Protein AF-A0A059LLZ9-F1 (afdb_monomer_lite)

Foldseek 3Di:
DDDDDDPDPDPDPPPDPDDDDPDDDDVVNVVVVVVVVVVVVVLLVLLVVLLVLLQVLLVVLLVCVLVVVLVSSVVSLVVSVVSLVVNCVSCVVVVVSDDVSSLVSLLSSLLSVQLSCCVPPVDGDDVVVVVSHDPVSNLSSLLVNLVSLLVSCVPFFPDLVSLVSSLLSLLVSLVVVVVVPDPDPVVVVSSVVSVVSSLVSCVVNVHDSPDPSVVPDDPDDPDPPVPPDDDDDDDDDDDDDDDDDDDDDDDPVSDDDPVVVVDPDPPVVVVVCVVVVHDDDD

Secondary structure (DSSP, 8-state):
-----PPPPS-SSS-S--PSPS-PPPHHHHHHHHHHHHHHHHHHHHHHHHHHHHHHHHHHHHHHHHTT-HHHHHHHHHHHHHHHHHHHHHHHH-GGG--HHHHHHHHHHHHHHHHHHHHHHSSPPPGGG-TTS-HHHHHHHHHHHHHHHHHHIIIII--HHHHHHHHHHHHHHHHHHHHTT---HHHHHHHHHHHHHHHHHHHHTT--TT--TTTT-PSPPS---TT----S-------------------GGGS--TTGGGSS-HHHHHHHHHHTTPPP--

Radius of gyration: 29.45 Å; chains: 1; bounding box: 125×43×70 Å

Structure (mmCIF, N/CA/C/O backbone):
data_AF-A0A059LLZ9-F1
#
_entry.id   AF-A0A059LLZ9-F1
#
loop_
_atom_site.group_PDB
_atom_site.id
_atom_site.type_symbol
_atom_site.label_atom_id
_atom_site.label_alt_id
_atom_site.label_comp_id
_atom_site.label_asym_id
_atom_site.label_entity_id
_atom_site.label_seq_id
_atom_site.pdbx_PDB_ins_code
_atom_site.Cartn_x
_atom_site.Cartn_y
_atom_site.Cartn_z
_atom_site.occupancy
_atom_site.B_iso_or_equiv
_atom_site.auth_seq_id
_atom_site.auth_comp_id
_atom_site.auth_asym_id
_atom_site.auth_atom_id
_atom_site.pdbx_PDB_model_num
ATOM 1 N N . MET A 1 1 ? 82.148 7.536 0.273 1.00 43.81 1 MET A N 1
ATOM 2 C CA . MET A 1 1 ? 81.352 8.095 -0.835 1.00 43.81 1 MET A CA 1
ATOM 3 C C . MET A 1 1 ? 80.845 6.904 -1.618 1.00 43.81 1 MET A C 1
ATOM 5 O O . MET A 1 1 ? 81.613 6.320 -2.365 1.00 43.81 1 MET A O 1
ATOM 9 N N . GLU A 1 2 ? 79.632 6.455 -1.300 1.00 40.09 2 GLU A N 1
ATOM 10 C CA . GLU A 1 2 ? 78.959 5.376 -2.029 1.00 40.09 2 GLU A CA 1
ATOM 11 C C . GLU A 1 2 ? 78.514 5.908 -3.395 1.00 40.09 2 GLU A C 1
ATOM 13 O O . GLU A 1 2 ? 77.855 6.946 -3.476 1.00 40.09 2 GLU A O 1
ATOM 18 N N . GLU A 1 3 ? 78.910 5.217 -4.463 1.00 45.88 3 GLU A N 1
ATOM 19 C CA . GLU A 1 3 ? 78.385 5.441 -5.808 1.00 45.88 3 GLU A CA 1
ATOM 20 C C . GLU A 1 3 ? 76.930 4.972 -5.860 1.00 45.88 3 GLU A C 1
ATOM 22 O O . GLU A 1 3 ? 76.626 3.780 -5.808 1.00 45.88 3 GLU A O 1
ATOM 27 N N . PHE A 1 4 ? 76.018 5.934 -5.959 1.00 36.91 4 PHE A N 1
ATOM 28 C CA . PHE A 1 4 ? 74.608 5.680 -6.201 1.00 36.91 4 PHE A CA 1
ATOM 29 C C . PHE A 1 4 ? 74.424 5.346 -7.687 1.00 36.91 4 PHE A C 1
ATOM 31 O O . PHE A 1 4 ? 74.330 6.237 -8.532 1.00 36.91 4 PHE A O 1
ATOM 38 N N . ILE A 1 5 ? 74.408 4.053 -8.020 1.00 53.69 5 ILE A N 1
ATOM 39 C CA . ILE A 1 5 ? 74.005 3.583 -9.349 1.00 53.69 5 ILE A CA 1
ATOM 40 C C . ILE A 1 5 ? 72.507 3.860 -9.487 1.00 53.69 5 ILE A C 1
ATOM 42 O O . ILE A 1 5 ? 71.675 3.176 -8.892 1.00 53.69 5 ILE A O 1
ATOM 46 N N . VAL A 1 6 ? 72.161 4.885 -10.264 1.00 50.44 6 VAL A N 1
ATOM 47 C CA . VAL A 1 6 ? 70.779 5.144 -10.675 1.00 50.44 6 VAL A CA 1
ATOM 48 C C . VAL A 1 6 ? 70.381 4.019 -11.639 1.00 50.44 6 VAL A C 1
ATOM 50 O O . VAL A 1 6 ? 71.025 3.885 -12.682 1.00 50.44 6 VAL A O 1
ATOM 53 N N . PRO A 1 7 ? 69.372 3.185 -11.330 1.00 47.75 7 PRO A N 1
ATOM 54 C CA . PRO A 1 7 ? 68.925 2.171 -12.273 1.00 47.75 7 PRO A CA 1
ATOM 55 C C . PRO A 1 7 ? 68.326 2.879 -13.489 1.00 47.75 7 PRO A C 1
ATOM 57 O O . PRO A 1 7 ? 67.523 3.803 -13.335 1.00 47.75 7 PRO A O 1
ATOM 60 N N . GLU A 1 8 ? 68.733 2.468 -14.694 1.00 54.81 8 GLU A N 1
ATOM 61 C CA . GLU A 1 8 ? 68.121 2.959 -15.926 1.00 54.81 8 GLU A CA 1
ATOM 62 C C . GLU A 1 8 ? 66.598 2.799 -15.820 1.00 54.81 8 GLU A C 1
ATOM 64 O O . GLU A 1 8 ? 66.086 1.708 -15.554 1.00 54.81 8 GLU A O 1
ATOM 69 N N . GLY A 1 9 ? 65.881 3.920 -15.958 1.00 58.44 9 GLY A N 1
ATOM 70 C CA . GLY A 1 9 ? 64.421 3.964 -15.905 1.00 58.44 9 GLY A CA 1
ATOM 71 C C . GLY A 1 9 ? 63.788 3.008 -16.921 1.00 58.44 9 GLY A C 1
ATOM 72 O O . GLY A 1 9 ? 64.474 2.555 -17.837 1.00 58.44 9 GLY A O 1
ATOM 73 N N . PRO A 1 10 ? 62.483 2.694 -16.790 1.00 55.41 10 PRO A N 1
ATOM 74 C CA . PRO A 1 10 ? 61.821 1.666 -17.589 1.00 55.41 10 PRO A CA 1
ATOM 75 C C . PRO A 1 10 ? 62.053 1.921 -19.081 1.00 55.41 10 PRO A C 1
ATOM 77 O O . PRO A 1 10 ? 61.477 2.826 -19.689 1.00 55.41 10 PRO A O 1
ATOM 80 N N . GLY A 1 11 ? 62.959 1.129 -19.652 1.00 49.78 11 GLY A N 1
ATOM 81 C CA . GLY A 1 11 ? 63.400 1.263 -21.023 1.00 49.78 11 GLY A CA 1
ATOM 82 C C . GLY A 1 11 ? 62.234 1.085 -21.986 1.00 49.78 11 GLY A C 1
ATOM 83 O O . GLY A 1 11 ? 61.532 0.080 -21.953 1.00 49.78 11 GLY A O 1
ATOM 84 N N . LYS A 1 12 ? 62.056 2.076 -22.865 1.00 52.44 12 LYS A N 1
ATOM 85 C CA . LYS A 1 12 ? 61.591 1.943 -24.259 1.00 52.44 12 LYS A CA 1
ATOM 86 C C . LYS A 1 12 ? 60.409 0.989 -24.545 1.00 52.44 12 LYS A C 1
ATOM 88 O O . LYS A 1 12 ? 60.368 0.402 -25.620 1.00 52.44 12 LYS A O 1
ATOM 93 N N . MET A 1 13 ? 59.406 0.862 -23.671 1.00 48.41 13 MET A N 1
ATOM 94 C CA . MET A 1 13 ? 58.184 0.109 -24.028 1.00 48.41 13 MET A CA 1
ATOM 95 C C . MET A 1 13 ? 57.199 0.909 -24.899 1.00 48.41 13 MET A C 1
ATOM 97 O O . MET A 1 13 ? 56.339 0.317 -25.542 1.00 48.41 13 MET A O 1
ATOM 101 N N . PHE A 1 14 ? 57.346 2.237 -24.982 1.00 53.41 14 PHE A N 1
ATOM 102 C CA . PHE A 1 14 ? 56.377 3.127 -25.646 1.00 53.41 14 PHE A CA 1
ATOM 103 C C . PHE A 1 14 ? 56.961 3.968 -26.795 1.00 53.41 14 PHE A C 1
ATOM 105 O O . PHE A 1 14 ? 56.359 4.953 -27.205 1.00 53.41 14 PHE A O 1
ATOM 112 N N . THR A 1 15 ? 58.138 3.620 -27.329 1.00 52.50 15 THR A N 1
ATOM 113 C CA . THR A 1 15 ? 58.812 4.424 -28.375 1.00 52.50 15 THR A CA 1
ATOM 114 C 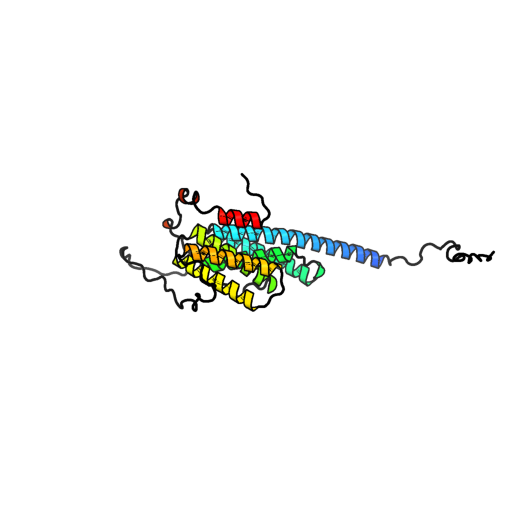C . THR A 1 15 ? 58.524 3.970 -29.807 1.00 52.50 15 THR A C 1
ATOM 116 O O . THR A 1 15 ? 59.161 4.458 -30.738 1.00 52.50 15 THR A O 1
ATOM 119 N N . LYS A 1 16 ? 57.598 3.028 -30.016 1.00 58.12 16 LYS A N 1
ATOM 120 C CA . LYS A 1 16 ? 57.111 2.678 -31.354 1.00 58.12 16 LYS A CA 1
ATOM 121 C C . LYS A 1 16 ? 55.778 3.381 -31.549 1.00 58.12 16 LYS A C 1
ATOM 123 O O . LYS A 1 16 ? 54.897 3.213 -30.713 1.00 58.12 16 LYS A O 1
ATOM 128 N N . GLU A 1 17 ? 55.654 4.160 -32.620 1.00 56.88 17 GLU A N 1
ATOM 129 C CA . GLU A 1 17 ? 54.384 4.735 -33.065 1.00 56.88 17 GLU A CA 1
ATOM 130 C C . GLU A 1 17 ? 53.334 3.609 -33.062 1.00 56.88 17 GLU A C 1
ATOM 132 O O . GLU A 1 17 ? 53.413 2.662 -33.852 1.00 56.88 17 GLU A O 1
ATOM 137 N N . MET A 1 18 ? 52.440 3.612 -32.067 1.00 59.03 18 MET A N 1
ATOM 138 C CA . MET A 1 18 ? 51.410 2.586 -31.949 1.00 59.03 18 MET A CA 1
ATOM 139 C C . MET A 1 18 ? 50.446 2.821 -33.100 1.00 59.03 18 MET A C 1
ATOM 141 O O . MET A 1 18 ? 49.780 3.854 -33.152 1.00 59.03 18 MET A O 1
ATOM 145 N N . ALA A 1 19 ? 50.386 1.867 -34.033 1.00 60.06 19 ALA A N 1
ATOM 146 C CA . ALA A 1 19 ? 49.340 1.843 -35.044 1.00 60.06 19 ALA A CA 1
ATOM 147 C C . ALA A 1 19 ? 47.979 2.042 -34.349 1.00 60.06 19 ALA A C 1
ATOM 149 O O . ALA A 1 19 ? 47.798 1.530 -33.235 1.00 60.06 19 ALA A O 1
ATOM 150 N N . PRO A 1 20 ? 47.036 2.786 -34.960 1.00 61.59 20 PRO A N 1
ATOM 151 C CA . PRO A 1 20 ? 45.738 3.033 -34.347 1.00 61.59 20 PRO A CA 1
ATOM 152 C C . PRO A 1 20 ? 45.128 1.699 -33.900 1.00 61.59 20 PRO A C 1
ATOM 154 O O . PRO A 1 20 ? 45.277 0.708 -34.623 1.00 61.59 20 PRO A O 1
ATOM 157 N N . PRO A 1 21 ? 44.483 1.650 -32.720 1.00 65.31 21 PRO A N 1
ATOM 158 C CA . PRO A 1 21 ? 44.049 0.400 -32.113 1.00 65.31 21 PRO A CA 1
ATOM 159 C C . PRO A 1 21 ? 43.261 -0.435 -33.127 1.00 65.31 21 PRO A C 1
ATOM 161 O O . PRO A 1 21 ? 42.240 0.001 -33.664 1.00 65.31 21 PRO A O 1
ATOM 164 N N . SER A 1 22 ? 43.782 -1.627 -33.423 1.00 62.25 22 SER A N 1
ATOM 165 C CA . SER A 1 22 ? 43.160 -2.584 -34.342 1.00 62.25 22 SER A CA 1
ATOM 166 C C . SER A 1 22 ? 41.914 -3.227 -33.731 1.00 62.25 22 SER A C 1
ATOM 168 O O . SER A 1 22 ? 41.018 -3.649 -34.458 1.00 62.25 22 SER A O 1
ATOM 170 N N . ALA A 1 23 ? 41.829 -3.252 -32.399 1.00 68.50 23 ALA A N 1
ATOM 171 C CA . ALA A 1 23 ? 40.649 -3.663 -31.657 1.00 68.50 23 ALA A CA 1
ATOM 172 C C . ALA A 1 23 ? 39.608 -2.532 -31.665 1.00 68.50 23 ALA A C 1
ATOM 174 O O . ALA A 1 23 ? 39.648 -1.616 -30.844 1.00 68.50 23 ALA A O 1
ATOM 175 N N . ARG A 1 24 ? 38.680 -2.591 -32.620 1.00 77.94 24 ARG A N 1
ATOM 176 C CA . ARG A 1 24 ? 37.453 -1.786 -32.629 1.00 77.94 24 ARG A CA 1
ATOM 177 C C . ARG A 1 24 ? 36.288 -2.673 -32.200 1.00 77.94 24 ARG A C 1
ATOM 179 O O . ARG A 1 24 ? 36.296 -3.866 -32.493 1.00 77.94 24 ARG A O 1
ATOM 186 N N . ILE A 1 25 ? 35.293 -2.093 -31.533 1.00 80.88 25 ILE A N 1
ATOM 187 C CA . ILE A 1 25 ? 34.017 -2.780 -31.283 1.00 80.88 25 ILE A CA 1
ATOM 188 C C . ILE A 1 25 ? 33.413 -3.148 -32.649 1.00 80.88 25 ILE A C 1
ATOM 190 O O . ILE A 1 25 ? 33.431 -2.318 -33.563 1.00 80.88 25 ILE A O 1
ATOM 194 N N . ASP A 1 26 ? 32.917 -4.382 -32.807 1.00 88.00 26 ASP A N 1
ATOM 195 C CA . ASP A 1 26 ? 32.236 -4.809 -34.038 1.00 88.00 26 ASP A CA 1
ATOM 196 C C . ASP A 1 26 ? 31.057 -3.849 -34.301 1.00 88.00 26 ASP A C 1
ATOM 198 O O . ASP A 1 26 ? 30.239 -3.644 -33.405 1.00 88.00 26 ASP A O 1
ATOM 202 N N . PRO A 1 27 ? 30.932 -3.23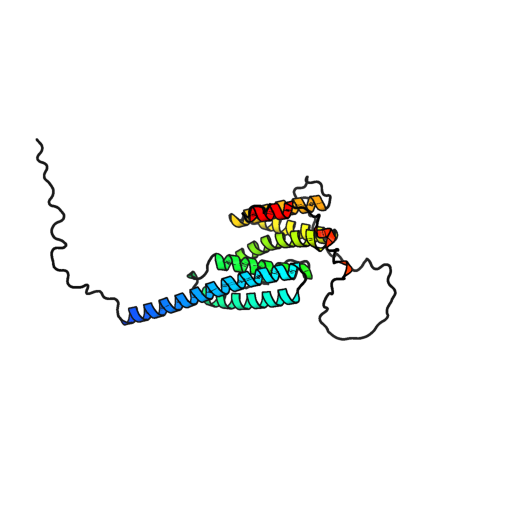6 -35.493 1.00 87.88 27 PRO A N 1
ATOM 203 C CA . PRO A 1 27 ? 29.855 -2.287 -35.776 1.00 87.88 27 PRO A CA 1
ATOM 204 C C . PRO A 1 27 ? 28.442 -2.840 -35.532 1.00 87.88 27 PRO A C 1
ATOM 206 O O . PRO A 1 27 ? 27.543 -2.082 -35.167 1.00 87.88 27 PRO A O 1
ATOM 209 N N . ARG A 1 28 ? 28.235 -4.151 -35.710 1.00 87.19 28 ARG A N 1
ATOM 210 C CA . ARG A 1 28 ? 26.955 -4.819 -35.423 1.00 87.19 28 ARG A CA 1
ATOM 211 C C . ARG A 1 28 ? 26.707 -4.911 -33.924 1.00 87.19 28 ARG A C 1
ATOM 213 O O . ARG A 1 28 ? 25.587 -4.667 -33.486 1.00 87.19 28 ARG A O 1
ATOM 220 N N . ASP A 1 29 ? 27.752 -5.218 -33.162 1.00 89.62 29 ASP A N 1
ATOM 221 C CA . ASP A 1 29 ? 27.703 -5.251 -31.701 1.00 89.62 29 ASP A CA 1
ATOM 222 C C . ASP A 1 29 ? 27.453 -3.845 -31.139 1.00 89.62 29 ASP A C 1
ATOM 224 O O . ASP A 1 29 ? 26.552 -3.648 -30.334 1.00 89.62 29 ASP A O 1
ATOM 228 N N . ALA A 1 30 ? 28.131 -2.822 -31.668 1.00 91.25 30 ALA A N 1
ATOM 229 C CA . ALA A 1 30 ? 27.893 -1.427 -31.297 1.00 91.25 30 ALA A CA 1
ATOM 230 C C . ALA A 1 30 ? 26.443 -0.975 -31.569 1.00 91.25 30 ALA A C 1
ATOM 232 O O . ALA A 1 30 ? 25.836 -0.310 -30.727 1.00 91.25 30 ALA A O 1
ATOM 233 N N . ALA A 1 31 ? 25.867 -1.348 -32.718 1.00 90.62 31 ALA A N 1
ATOM 234 C CA . ALA A 1 31 ? 24.478 -1.027 -33.054 1.00 90.62 31 ALA A CA 1
ATOM 235 C C . ALA A 1 31 ? 23.475 -1.751 -32.139 1.00 90.62 31 ALA A C 1
ATOM 237 O O . ALA A 1 31 ? 22.484 -1.157 -31.693 1.00 90.62 31 ALA A O 1
ATOM 238 N N . TRP A 1 32 ? 23.745 -3.020 -31.825 1.00 93.31 32 TRP A N 1
ATOM 239 C CA . TRP A 1 32 ? 22.943 -3.785 -30.876 1.00 93.31 32 TRP A CA 1
ATOM 240 C C . TRP A 1 32 ? 23.026 -3.190 -29.465 1.00 93.31 32 TRP A C 1
ATOM 242 O O . TRP A 1 32 ? 21.987 -2.942 -28.855 1.00 93.31 32 TRP A O 1
ATOM 252 N N . LEU A 1 33 ? 24.233 -2.870 -28.982 1.00 92.19 33 LEU A N 1
ATOM 253 C CA . LEU A 1 33 ? 24.466 -2.233 -27.684 1.00 92.19 33 LEU A CA 1
ATOM 254 C C . LEU A 1 33 ? 23.716 -0.906 -27.569 1.00 92.19 33 LEU A C 1
ATOM 256 O O . LEU A 1 33 ? 23.031 -0.685 -26.574 1.00 92.19 33 LEU A O 1
ATOM 260 N N . ALA A 1 34 ? 23.789 -0.047 -28.590 1.00 91.56 34 ALA A N 1
ATOM 261 C CA . ALA A 1 34 ? 23.064 1.221 -28.608 1.00 91.56 34 ALA A CA 1
ATOM 262 C C . ALA A 1 34 ? 21.542 1.015 -28.497 1.00 91.56 34 ALA A C 1
ATOM 264 O O . ALA A 1 34 ? 20.881 1.683 -27.701 1.00 91.56 34 ALA A O 1
ATOM 265 N N . THR A 1 35 ? 20.998 0.052 -29.246 1.00 92.44 35 THR A N 1
ATOM 266 C CA . THR A 1 35 ? 19.566 -0.286 -29.211 1.00 92.44 35 THR A CA 1
ATOM 267 C C . THR A 1 35 ? 19.154 -0.824 -27.842 1.00 92.44 35 THR A C 1
ATOM 269 O O . THR A 1 35 ? 18.169 -0.369 -27.261 1.00 92.44 35 THR A O 1
ATOM 272 N N . ASN A 1 36 ? 19.929 -1.763 -27.297 1.00 91.88 36 ASN A N 1
ATOM 273 C CA . ASN A 1 36 ? 19.647 -2.389 -26.012 1.00 91.88 36 ASN A CA 1
ATOM 274 C C . ASN A 1 36 ? 19.728 -1.380 -24.855 1.00 91.88 36 ASN A C 1
ATOM 276 O O . ASN A 1 36 ? 18.831 -1.335 -24.017 1.00 91.88 36 ASN A O 1
ATOM 280 N N . LEU A 1 37 ? 20.758 -0.527 -24.832 1.00 92.00 37 LEU A N 1
ATOM 281 C CA . LEU A 1 37 ? 20.898 0.531 -23.826 1.00 92.00 37 LEU A CA 1
ATOM 282 C C . LEU A 1 37 ? 19.735 1.527 -23.888 1.00 92.00 37 LEU A C 1
ATOM 284 O O . LEU A 1 37 ? 19.194 1.892 -22.846 1.00 92.00 37 LEU A O 1
ATOM 288 N N . SER A 1 38 ? 19.314 1.923 -25.093 1.00 94.75 38 SER A N 1
ATOM 289 C CA . SER A 1 38 ? 18.161 2.811 -25.265 1.00 94.75 38 SER A CA 1
ATOM 290 C C . SER A 1 38 ? 16.862 2.178 -24.757 1.00 94.75 38 SER A C 1
ATOM 292 O O . SER A 1 38 ? 16.084 2.859 -24.092 1.00 94.75 38 SER A O 1
ATOM 294 N N . LEU A 1 39 ? 16.637 0.890 -25.026 1.00 93.25 39 LEU A N 1
ATOM 295 C CA . LEU A 1 39 ? 15.450 0.171 -24.561 1.00 93.25 39 LEU A CA 1
ATOM 296 C C . LEU A 1 39 ? 15.417 0.047 -23.029 1.00 93.25 39 LEU A C 1
ATOM 298 O O . LEU A 1 39 ? 14.385 0.288 -22.405 1.00 93.25 39 LEU A O 1
ATOM 302 N N . VAL A 1 40 ? 16.553 -0.283 -22.407 1.00 91.38 40 VAL A N 1
ATOM 303 C CA . VAL A 1 40 ? 16.663 -0.354 -20.941 1.00 91.38 40 VAL A CA 1
ATOM 304 C C . VAL A 1 40 ? 16.404 1.010 -20.298 1.00 91.38 40 VAL A C 1
ATOM 306 O O . VAL A 1 40 ? 15.759 1.073 -19.251 1.00 91.38 40 VAL A O 1
ATOM 309 N N . GLU A 1 41 ? 16.845 2.105 -20.922 1.00 94.56 41 GLU A N 1
ATOM 310 C CA . GLU A 1 41 ? 16.566 3.452 -20.414 1.00 94.56 41 GLU A CA 1
ATOM 311 C C . GLU A 1 41 ? 15.070 3.797 -20.477 1.00 94.56 41 GLU A C 1
ATOM 313 O O . GLU A 1 41 ? 14.518 4.309 -19.504 1.00 94.56 41 GLU A O 1
ATOM 318 N N . GLN A 1 42 ? 14.374 3.412 -21.552 1.00 95.94 42 GLN A N 1
ATOM 319 C CA . GLN A 1 42 ? 12.914 3.559 -21.643 1.00 95.94 42 GLN A CA 1
ATOM 320 C C . GLN A 1 42 ? 12.184 2.766 -20.548 1.00 95.94 42 GLN A C 1
ATOM 322 O O . GLN A 1 42 ? 11.236 3.267 -19.933 1.00 95.94 42 GLN A O 1
ATOM 327 N N . TYR A 1 43 ? 12.634 1.540 -20.257 1.00 96.00 43 TYR A N 1
ATOM 328 C CA . TYR A 1 43 ? 12.086 0.755 -19.150 1.00 96.00 43 TYR A CA 1
ATOM 329 C C . TYR A 1 43 ? 12.343 1.413 -17.796 1.00 96.00 43 TYR A C 1
ATOM 331 O O . TYR A 1 43 ? 11.436 1.458 -16.964 1.00 96.00 43 TYR A O 1
ATOM 339 N N . ARG A 1 44 ? 13.542 1.965 -17.573 1.00 95.94 44 ARG A N 1
ATOM 340 C CA . ARG A 1 44 ? 13.871 2.703 -16.346 1.00 95.94 44 ARG A CA 1
ATOM 341 C C . ARG A 1 44 ? 12.952 3.910 -16.161 1.00 95.94 44 ARG A C 1
ATOM 343 O O . ARG A 1 44 ? 12.425 4.101 -15.063 1.00 95.94 44 ARG A O 1
ATOM 350 N N . GLU A 1 45 ? 12.732 4.695 -17.212 1.00 96.81 45 GLU A N 1
ATOM 351 C CA . GLU A 1 45 ? 11.839 5.855 -17.171 1.00 96.81 45 GLU A CA 1
ATOM 352 C C . GLU A 1 45 ? 10.391 5.442 -16.876 1.00 96.81 45 GLU A C 1
ATOM 354 O O . GLU A 1 45 ? 9.757 6.007 -15.979 1.00 96.81 45 GLU A O 1
ATOM 359 N N . THR A 1 46 ? 9.909 4.393 -17.548 1.00 96.62 46 THR A N 1
ATOM 360 C CA . THR A 1 46 ? 8.566 3.833 -17.334 1.00 96.62 46 THR A CA 1
ATOM 361 C C . THR A 1 46 ? 8.389 3.373 -15.887 1.00 96.62 46 THR A C 1
ATOM 363 O O . THR A 1 46 ? 7.446 3.790 -15.211 1.00 96.62 46 THR A O 1
ATOM 366 N N . VAL A 1 47 ? 9.328 2.580 -15.356 1.00 97.44 47 VAL A N 1
ATOM 367 C CA . VAL A 1 47 ? 9.299 2.116 -13.958 1.00 97.44 47 VAL A CA 1
ATOM 368 C C . VAL A 1 47 ? 9.305 3.301 -12.995 1.00 97.44 47 VAL A C 1
ATOM 370 O O . VAL A 1 47 ? 8.511 3.325 -12.053 1.00 97.44 47 VAL A O 1
ATOM 373 N N . ALA A 1 48 ? 10.140 4.315 -13.230 1.00 97.25 48 ALA A N 1
ATOM 374 C CA . ALA A 1 48 ? 10.196 5.501 -12.381 1.00 97.25 48 ALA A CA 1
ATOM 375 C C . ALA A 1 48 ? 8.883 6.304 -12.408 1.00 97.25 48 ALA A C 1
ATOM 377 O O . ALA A 1 48 ? 8.417 6.765 -11.361 1.00 97.25 48 ALA A O 1
ATOM 378 N N . GLN A 1 49 ? 8.266 6.461 -13.581 1.00 97.75 49 GLN A N 1
ATOM 379 C CA . GLN A 1 49 ? 6.982 7.141 -13.734 1.00 97.75 49 GLN A CA 1
ATOM 380 C C . GLN A 1 49 ? 5.863 6.391 -13.011 1.00 97.75 49 GLN A C 1
ATOM 382 O O . GLN A 1 49 ? 5.169 6.988 -12.183 1.00 97.75 49 GLN A O 1
ATOM 387 N N . ARG A 1 50 ? 5.730 5.086 -13.261 1.00 97.62 50 ARG A N 1
ATOM 388 C CA . ARG A 1 50 ? 4.711 4.244 -12.624 1.00 97.62 50 ARG A CA 1
ATOM 389 C C . ARG A 1 50 ? 4.904 4.136 -11.117 1.00 97.62 50 ARG A C 1
ATOM 391 O O . ARG A 1 50 ? 3.931 4.207 -10.381 1.00 97.62 50 ARG A O 1
ATOM 398 N N . THR A 1 51 ? 6.144 4.091 -10.635 1.00 98.25 51 THR A N 1
ATOM 399 C CA . THR A 1 51 ? 6.447 4.125 -9.193 1.00 98.25 51 THR A CA 1
ATOM 400 C C . THR A 1 51 ? 5.903 5.393 -8.528 1.00 98.25 51 THR A C 1
ATOM 402 O O . THR A 1 51 ? 5.267 5.324 -7.475 1.00 98.25 51 THR A O 1
ATOM 405 N N . ARG A 1 52 ? 6.110 6.568 -9.144 1.00 98.06 52 ARG A N 1
ATOM 406 C CA . ARG A 1 52 ? 5.559 7.839 -8.632 1.00 98.06 52 ARG A CA 1
ATOM 407 C C . ARG A 1 52 ? 4.032 7.838 -8.640 1.00 98.06 52 ARG A C 1
ATOM 409 O O . ARG A 1 52 ? 3.417 8.376 -7.720 1.00 98.06 52 ARG A O 1
ATOM 416 N N . GLU A 1 53 ? 3.434 7.247 -9.668 1.00 98.12 53 GLU A N 1
ATOM 417 C CA . GLU A 1 53 ? 1.986 7.115 -9.798 1.00 98.12 53 GLU A CA 1
ATOM 418 C C . GLU A 1 53 ? 1.383 6.200 -8.724 1.00 98.12 53 GLU A C 1
ATOM 420 O O . GLU A 1 53 ? 0.476 6.648 -8.023 1.00 98.12 53 GLU A O 1
ATOM 425 N N . ILE A 1 54 ? 1.934 4.993 -8.540 1.00 98.50 54 ILE A N 1
ATOM 426 C CA . ILE A 1 54 ? 1.569 4.033 -7.480 1.00 98.50 54 ILE A CA 1
ATOM 427 C C . ILE A 1 54 ? 1.565 4.742 -6.130 1.00 98.50 54 ILE A C 1
ATOM 429 O O . ILE A 1 54 ? 0.538 4.797 -5.456 1.00 98.50 54 ILE A O 1
ATOM 433 N N . ARG A 1 55 ? 2.691 5.378 -5.789 1.00 97.44 55 ARG A N 1
ATOM 434 C CA . ARG A 1 55 ? 2.866 6.085 -4.521 1.00 97.44 55 ARG A CA 1
ATOM 435 C C . ARG A 1 55 ? 1.809 7.173 -4.318 1.00 97.44 55 ARG A C 1
ATOM 437 O O . ARG A 1 55 ? 1.138 7.249 -3.293 1.00 97.44 55 ARG A O 1
ATOM 444 N N . ARG A 1 56 ? 1.627 8.034 -5.324 1.00 98.25 56 ARG A N 1
ATOM 445 C CA . ARG A 1 56 ? 0.655 9.135 -5.265 1.00 98.25 56 ARG A CA 1
ATOM 446 C C . ARG A 1 56 ? -0.773 8.614 -5.088 1.00 98.25 56 ARG A C 1
ATOM 448 O O . ARG A 1 56 ? -1.518 9.165 -4.282 1.00 98.25 56 ARG A O 1
ATOM 455 N N . LEU A 1 57 ? -1.169 7.601 -5.855 1.00 98.38 57 LEU A N 1
ATOM 456 C CA . LEU A 1 57 ? -2.520 7.044 -5.811 1.00 98.38 57 LEU A CA 1
ATOM 457 C C . LEU A 1 57 ? -2.790 6.293 -4.503 1.00 98.38 57 LEU A C 1
ATOM 459 O O . LEU A 1 57 ? -3.878 6.460 -3.957 1.00 98.38 57 LEU A O 1
ATOM 463 N N . ALA A 1 58 ? -1.809 5.562 -3.967 1.00 98.38 58 ALA A N 1
ATOM 464 C CA . ALA A 1 58 ? -1.910 4.885 -2.675 1.00 98.38 58 ALA A CA 1
ATOM 465 C C . ALA A 1 58 ? -2.173 5.879 -1.531 1.00 98.38 58 ALA A C 1
ATOM 467 O O . ALA A 1 58 ? -3.165 5.742 -0.815 1.00 98.38 58 ALA A O 1
ATOM 468 N N . LYS A 1 59 ? -1.398 6.971 -1.443 1.00 97.25 59 LYS A N 1
ATOM 469 C CA . LYS A 1 59 ? -1.655 8.052 -0.466 1.00 97.25 59 LYS A CA 1
ATOM 470 C C . LYS A 1 59 ? -3.045 8.656 -0.602 1.00 97.25 59 LYS A C 1
ATOM 472 O O . LYS A 1 59 ? -3.715 8.925 0.392 1.00 97.25 59 LYS A O 1
ATOM 477 N N . LEU A 1 60 ? -3.491 8.883 -1.837 1.00 98.06 60 LEU A N 1
ATOM 478 C CA . LEU A 1 60 ? -4.831 9.404 -2.093 1.00 98.06 60 LEU A CA 1
ATOM 479 C C . LEU A 1 60 ? -5.929 8.386 -1.745 1.00 98.06 60 LEU A C 1
ATOM 481 O O . LEU A 1 60 ? -7.033 8.796 -1.386 1.00 98.06 60 LEU A O 1
ATOM 485 N N . ALA A 1 61 ? -5.661 7.085 -1.861 1.00 98.06 61 ALA A N 1
ATOM 486 C CA . ALA A 1 61 ? -6.575 6.034 -1.434 1.00 98.06 61 ALA A CA 1
ATOM 487 C C . ALA A 1 61 ? -6.691 6.015 0.094 1.00 98.06 61 ALA A C 1
ATOM 489 O O . ALA A 1 61 ? -7.807 6.132 0.594 1.00 98.06 61 ALA A O 1
ATOM 490 N N . ILE A 1 62 ? -5.563 6.003 0.817 1.00 95.94 62 ILE A N 1
ATOM 491 C CA . ILE A 1 62 ? -5.512 6.109 2.286 1.00 95.94 62 ILE A CA 1
ATOM 492 C C . ILE A 1 62 ? -6.294 7.340 2.741 1.00 95.94 62 ILE A C 1
ATOM 494 O O . ILE A 1 62 ? -7.252 7.218 3.502 1.00 95.94 62 ILE A O 1
ATOM 498 N N . ALA A 1 63 ? -5.984 8.516 2.186 1.00 94.81 63 ALA A N 1
ATOM 499 C CA . ALA A 1 63 ? -6.704 9.746 2.495 1.00 94.81 63 ALA A CA 1
ATOM 500 C C . ALA A 1 63 ? -8.213 9.619 2.221 1.00 94.81 63 ALA A C 1
ATOM 502 O O . ALA A 1 63 ? -9.013 10.079 3.029 1.00 94.81 63 ALA A O 1
ATOM 503 N N . SER A 1 64 ? -8.634 8.974 1.128 1.00 94.94 64 SER A N 1
ATOM 504 C CA . SER A 1 64 ? -10.056 8.712 0.866 1.00 94.94 64 SER A CA 1
ATOM 505 C C . SER A 1 64 ? -10.703 7.803 1.905 1.00 94.94 64 SER A C 1
ATOM 507 O O . SER A 1 64 ? -11.815 8.111 2.342 1.00 94.94 64 SER A O 1
ATOM 509 N N . VAL A 1 65 ? -10.021 6.739 2.340 1.00 93.50 65 VAL A N 1
ATOM 510 C CA . VAL A 1 65 ? -10.497 5.857 3.420 1.00 93.50 65 VAL A CA 1
ATOM 511 C C . VAL A 1 65 ? -10.685 6.657 4.705 1.00 93.50 65 VAL A C 1
ATOM 513 O O . VAL A 1 65 ? -11.749 6.576 5.316 1.00 93.50 65 VAL A O 1
ATOM 516 N N . GLN A 1 66 ? -9.727 7.524 5.058 1.00 90.31 66 GLN A N 1
ATOM 517 C CA . GLN A 1 66 ? -9.830 8.365 6.253 1.00 90.31 66 GLN A CA 1
ATOM 518 C C . GLN A 1 66 ? -11.104 9.217 6.258 1.00 90.31 66 GLN A C 1
ATOM 520 O O . GLN A 1 66 ? -11.688 9.411 7.316 1.00 90.31 66 GLN A O 1
ATOM 525 N N . ARG A 1 67 ? -11.550 9.727 5.099 1.00 90.50 67 ARG A N 1
ATOM 526 C CA . ARG A 1 67 ? -12.795 10.517 4.942 1.00 90.50 67 ARG A CA 1
ATOM 527 C C . ARG A 1 67 ? -14.031 9.692 4.581 1.00 90.50 67 ARG A C 1
ATOM 529 O O . ARG A 1 67 ? -15.051 10.282 4.232 1.00 90.50 67 ARG A O 1
ATOM 536 N N . CYS A 1 68 ? -13.961 8.368 4.696 1.00 90.25 68 CYS A N 1
ATOM 537 C CA . CYS A 1 68 ? -15.044 7.436 4.371 1.00 90.25 68 CYS A CA 1
ATOM 538 C C . CYS A 1 68 ? -15.510 7.518 2.902 1.00 90.25 68 CYS A C 1
ATOM 540 O O . CYS A 1 68 ? -16.634 7.148 2.568 1.00 90.25 68 CYS A O 1
ATOM 542 N N . ALA A 1 69 ? -14.650 8.000 1.998 1.00 94.19 69 ALA A N 1
ATOM 543 C CA . ALA A 1 69 ? -14.909 8.069 0.562 1.00 94.19 69 ALA A CA 1
ATOM 544 C C . ALA A 1 69 ? -14.503 6.748 -0.115 1.00 94.19 69 ALA A C 1
ATOM 546 O O . ALA A 1 69 ? -13.588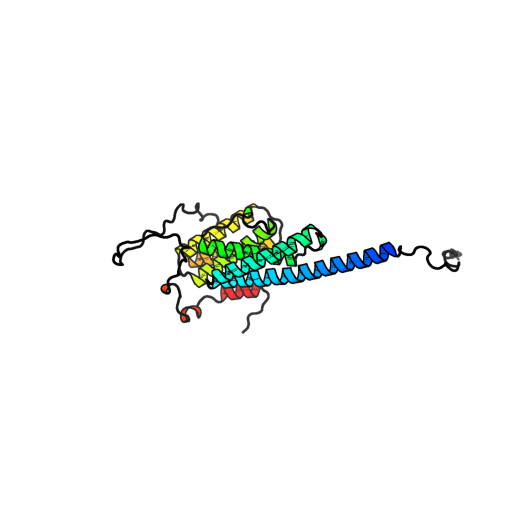 6.701 -0.938 1.00 94.19 69 ALA A O 1
ATOM 547 N N . PHE A 1 70 ? -15.169 5.656 0.264 1.00 94.06 70 PHE A N 1
ATOM 548 C CA . PHE A 1 70 ? -14.745 4.291 -0.061 1.00 94.06 70 PHE A CA 1
ATOM 549 C C . PHE A 1 70 ? -14.702 3.989 -1.559 1.00 94.06 70 PHE A C 1
ATOM 551 O O . PHE A 1 70 ? -13.694 3.497 -2.042 1.00 94.06 70 PHE A O 1
ATOM 558 N N . ALA A 1 71 ? -15.719 4.393 -2.324 1.00 95.88 71 ALA A N 1
ATOM 559 C CA . ALA A 1 71 ? -15.729 4.172 -3.774 1.00 95.88 71 ALA A CA 1
ATOM 560 C C . ALA A 1 71 ? -14.556 4.869 -4.497 1.00 95.88 71 ALA A C 1
ATOM 562 O O . ALA A 1 71 ? -14.053 4.378 -5.505 1.00 95.88 71 ALA A O 1
ATOM 563 N N . GLU A 1 72 ? -14.114 6.018 -3.982 1.00 96.56 72 GLU A N 1
ATOM 564 C CA . GLU A 1 72 ? -12.961 6.753 -4.507 1.00 96.56 72 GLU A CA 1
ATOM 565 C C . GLU A 1 72 ? -11.644 6.060 -4.134 1.00 96.56 72 GLU A C 1
ATOM 567 O O . GLU A 1 72 ? -10.730 6.005 -4.956 1.00 96.56 72 GLU A O 1
ATOM 572 N N . ALA A 1 73 ? -11.554 5.505 -2.920 1.00 97.06 73 ALA A N 1
ATOM 573 C CA . ALA A 1 73 ? -10.423 4.680 -2.504 1.00 97.06 73 ALA A CA 1
ATOM 574 C C . ALA A 1 73 ? -10.315 3.409 -3.359 1.00 97.06 73 ALA A C 1
ATOM 576 O O . ALA A 1 73 ? -9.246 3.142 -3.898 1.00 97.06 73 ALA A O 1
ATOM 577 N N . ASP A 1 74 ? -11.424 2.695 -3.562 1.00 97.50 74 ASP A N 1
ATOM 578 C CA . ASP A 1 74 ? -11.474 1.462 -4.357 1.00 97.50 74 ASP A CA 1
ATOM 579 C C . ASP A 1 74 ? -11.042 1.727 -5.809 1.00 97.50 74 ASP A C 1
ATOM 581 O O . ASP A 1 74 ? -10.224 0.998 -6.369 1.00 97.50 74 ASP A O 1
ATOM 585 N N . GLY A 1 75 ? -11.523 2.828 -6.404 1.00 98.25 75 GLY A N 1
ATOM 586 C CA . GLY A 1 75 ? -11.098 3.250 -7.740 1.00 98.25 75 GLY A CA 1
ATOM 587 C C . GLY A 1 75 ? -9.598 3.546 -7.821 1.00 98.25 75 GLY A C 1
ATOM 588 O O . GLY A 1 75 ? -8.945 3.163 -8.786 1.00 98.25 75 GLY A O 1
ATOM 589 N N . ARG A 1 76 ? -9.021 4.183 -6.796 1.00 98.19 76 ARG A N 1
ATOM 590 C CA . ARG A 1 76 ? -7.577 4.464 -6.745 1.00 98.19 76 ARG A CA 1
ATOM 591 C C . ARG A 1 76 ? -6.740 3.212 -6.562 1.00 98.19 76 ARG A C 1
ATOM 593 O O . ARG A 1 76 ? -5.721 3.094 -7.232 1.00 98.19 76 ARG A O 1
ATOM 600 N N . ILE A 1 77 ? -7.166 2.297 -5.695 1.00 98.38 77 ILE A N 1
ATOM 601 C CA . ILE A 1 77 ? -6.497 1.009 -5.487 1.00 98.38 77 ILE A CA 1
ATOM 602 C C . ILE A 1 77 ? -6.467 0.228 -6.804 1.00 98.38 77 ILE A C 1
ATOM 604 O O . ILE A 1 77 ? -5.405 -0.240 -7.200 1.00 98.38 77 ILE A O 1
ATOM 608 N N . ALA A 1 78 ? -7.577 0.191 -7.546 1.00 98.25 78 ALA A N 1
ATOM 609 C CA . ALA A 1 78 ? -7.618 -0.468 -8.850 1.00 98.25 78 ALA A CA 1
ATOM 610 C C . ALA A 1 78 ? -6.622 0.136 -9.863 1.00 98.25 78 ALA A C 1
ATOM 612 O O . ALA A 1 78 ? -5.990 -0.596 -10.624 1.00 98.25 78 ALA A O 1
ATOM 613 N N . GLU A 1 79 ? -6.444 1.462 -9.880 1.00 98.25 79 GLU A N 1
ATOM 614 C CA . GLU A 1 79 ? -5.429 2.104 -10.730 1.00 98.25 79 GLU A CA 1
ATOM 615 C C . GLU A 1 79 ? -3.995 1.817 -10.255 1.00 98.25 79 GLU A C 1
ATOM 617 O O . GLU A 1 79 ? -3.106 1.595 -11.081 1.00 98.25 79 GLU A O 1
ATOM 622 N N . VAL A 1 80 ? -3.765 1.745 -8.937 1.00 98.25 80 VAL A N 1
ATOM 623 C CA . VAL A 1 80 ? -2.475 1.310 -8.378 1.00 98.25 80 VAL A CA 1
ATOM 624 C C . VAL A 1 80 ? -2.137 -0.106 -8.835 1.00 98.25 80 VAL A C 1
ATOM 626 O O . VAL A 1 80 ? -1.019 -0.344 -9.284 1.00 98.25 80 VAL A O 1
ATOM 629 N N . GLU A 1 81 ? -3.090 -1.035 -8.774 1.00 97.75 81 GLU A N 1
ATOM 630 C CA . GLU A 1 81 ? -2.876 -2.433 -9.160 1.00 97.75 81 GLU A CA 1
ATOM 631 C C . GLU A 1 81 ? -2.523 -2.582 -10.640 1.00 97.75 81 GLU A C 1
ATOM 633 O O . GLU A 1 81 ? -1.634 -3.364 -10.984 1.00 97.75 81 GLU A O 1
ATOM 638 N N . LYS A 1 82 ? -3.150 -1.789 -11.518 1.00 97.62 82 LYS A N 1
ATOM 639 C CA . LYS A 1 82 ? -2.791 -1.739 -12.945 1.00 97.62 82 LYS A CA 1
ATOM 640 C C . LYS A 1 82 ? -1.349 -1.270 -13.141 1.00 97.62 82 LYS A C 1
ATOM 642 O O . LYS A 1 82 ? -0.586 -1.930 -13.846 1.00 97.62 82 LYS A O 1
ATOM 647 N N . ALA A 1 83 ? -0.960 -0.170 -12.494 1.00 97.12 83 ALA A N 1
ATOM 648 C CA . ALA A 1 83 ? 0.398 0.365 -12.592 1.00 97.12 83 ALA A CA 1
ATOM 649 C C . ALA A 1 83 ? 1.442 -0.594 -11.986 1.00 97.12 83 ALA A C 1
ATOM 651 O O . ALA A 1 83 ? 2.502 -0.812 -12.572 1.00 97.12 83 ALA A O 1
ATOM 652 N N . ALA A 1 84 ? 1.133 -1.216 -10.847 1.00 96.50 84 ALA A N 1
ATOM 653 C CA . ALA A 1 84 ? 1.992 -2.200 -10.195 1.00 96.50 84 ALA A CA 1
ATOM 654 C C . ALA A 1 84 ? 2.172 -3.461 -11.053 1.00 96.50 84 ALA A C 1
ATOM 656 O O . ALA A 1 84 ? 3.280 -3.992 -11.139 1.00 96.50 84 ALA A O 1
ATOM 657 N N . MET A 1 85 ? 1.118 -3.910 -11.741 1.00 96.19 85 MET A N 1
ATOM 658 C CA . MET A 1 85 ? 1.189 -5.028 -12.684 1.00 96.19 85 MET A CA 1
ATOM 659 C C . MET A 1 85 ? 2.143 -4.734 -13.849 1.00 96.19 85 MET A C 1
ATOM 661 O O . MET A 1 85 ? 2.982 -5.572 -14.181 1.00 96.19 85 MET A O 1
ATOM 665 N N . GLU A 1 86 ? 2.046 -3.540 -14.442 1.00 95.06 86 GLU A N 1
ATOM 666 C CA . GLU A 1 86 ? 2.926 -3.093 -15.530 1.00 95.06 86 GLU A CA 1
ATOM 667 C C . GLU A 1 86 ? 4.398 -3.089 -15.090 1.00 95.06 86 GLU A C 1
ATOM 669 O O . GLU A 1 86 ? 5.255 -3.687 -15.747 1.00 95.06 86 GLU A O 1
ATOM 674 N N . VAL A 1 87 ? 4.683 -2.497 -13.926 1.00 95.75 87 VAL A N 1
ATOM 675 C CA . VAL A 1 87 ? 6.036 -2.461 -13.351 1.00 95.75 87 VAL A CA 1
ATOM 676 C C . VAL A 1 87 ? 6.554 -3.863 -13.043 1.00 95.75 87 VAL A C 1
ATOM 678 O O . VAL A 1 87 ? 7.709 -4.167 -13.346 1.00 95.75 87 VAL A O 1
ATOM 681 N N . ARG A 1 88 ? 5.711 -4.740 -12.483 1.00 93.12 88 ARG A N 1
ATOM 682 C CA . ARG A 1 88 ? 6.083 -6.123 -12.156 1.00 93.12 88 ARG A CA 1
ATOM 683 C C . ARG A 1 88 ? 6.554 -6.881 -13.393 1.00 93.12 88 ARG A C 1
ATOM 685 O O . ARG A 1 88 ? 7.566 -7.574 -13.319 1.00 93.12 88 ARG A O 1
ATOM 692 N N . CYS A 1 89 ? 5.870 -6.726 -14.526 1.00 93.25 89 CYS A N 1
ATOM 693 C CA . CYS A 1 89 ? 6.283 -7.345 -15.784 1.00 93.25 89 CYS A CA 1
ATOM 694 C C . CYS A 1 89 ? 7.681 -6.869 -16.211 1.00 93.25 89 CYS A C 1
ATOM 696 O O . CYS A 1 89 ? 8.552 -7.699 -16.473 1.00 93.25 89 CYS A O 1
ATOM 698 N N . ILE A 1 90 ? 7.931 -5.556 -16.199 1.00 93.44 90 ILE A N 1
ATOM 699 C CA . ILE A 1 90 ? 9.228 -4.982 -16.597 1.00 93.44 90 ILE A CA 1
ATOM 700 C C . ILE A 1 90 ? 10.356 -5.463 -15.678 1.00 93.44 90 ILE A C 1
ATOM 702 O O . ILE A 1 90 ? 11.394 -5.921 -16.158 1.00 93.44 90 ILE A O 1
ATOM 706 N N . VAL A 1 91 ? 10.147 -5.384 -14.363 1.00 94.50 91 VAL A N 1
ATOM 707 C CA . VAL A 1 91 ? 11.161 -5.736 -13.363 1.00 94.50 91 VAL A CA 1
ATOM 708 C C . VAL A 1 91 ? 11.425 -7.241 -13.328 1.00 94.50 91 VAL A C 1
ATOM 710 O O . VAL A 1 91 ? 12.562 -7.647 -13.113 1.00 94.50 91 VAL A O 1
ATOM 713 N N . SER A 1 92 ? 10.421 -8.081 -13.593 1.00 91.88 92 SER A N 1
ATOM 714 C CA . SER A 1 92 ? 10.634 -9.531 -13.695 1.00 91.88 92 SER A CA 1
ATOM 715 C C . SER A 1 92 ? 11.598 -9.900 -14.831 1.00 91.88 92 SER A C 1
ATOM 717 O O . SER A 1 92 ? 12.430 -10.787 -14.664 1.00 91.88 92 SER A O 1
ATOM 719 N N . ALA A 1 93 ? 11.541 -9.170 -15.950 1.00 92.25 93 ALA A N 1
ATOM 720 C CA . ALA A 1 93 ? 12.472 -9.318 -17.068 1.00 92.25 93 ALA A CA 1
ATOM 721 C C . ALA A 1 93 ? 13.812 -8.591 -16.835 1.00 92.25 93 ALA A C 1
ATOM 723 O O . ALA A 1 93 ? 14.845 -9.025 -17.340 1.00 92.25 93 ALA A O 1
ATOM 724 N N . HIS A 1 94 ? 13.811 -7.508 -16.050 1.00 92.50 94 HIS A N 1
ATOM 725 C CA . HIS A 1 94 ? 14.986 -6.678 -15.765 1.00 92.50 94 HIS A CA 1
ATOM 726 C C . HIS A 1 94 ? 15.123 -6.406 -14.253 1.00 92.50 94 HIS A C 1
ATOM 728 O O . HIS A 1 94 ? 14.859 -5.287 -13.803 1.00 92.50 94 HIS A O 1
ATOM 734 N N . PRO A 1 95 ? 15.579 -7.386 -13.445 1.00 93.38 95 PRO A N 1
ATOM 735 C CA . PRO A 1 95 ? 15.575 -7.269 -11.979 1.00 93.38 95 PRO A CA 1
ATOM 736 C C . PRO A 1 95 ? 16.367 -6.079 -11.423 1.00 93.38 95 PRO A C 1
ATOM 738 O O . PRO A 1 95 ? 16.020 -5.532 -10.382 1.00 93.38 95 PRO A O 1
ATOM 741 N N . HIS A 1 96 ? 17.398 -5.625 -12.140 1.00 93.75 96 HIS A N 1
ATOM 742 C CA . HIS A 1 96 ? 18.209 -4.457 -11.777 1.00 93.75 96 HIS A CA 1
ATOM 743 C C . HIS A 1 96 ? 17.449 -3.117 -11.848 1.00 93.75 96 HIS A C 1
ATOM 745 O O . HIS A 1 96 ? 17.971 -2.098 -11.398 1.00 93.75 96 HIS A O 1
ATOM 751 N N . LEU A 1 97 ? 16.245 -3.094 -12.433 1.00 93.25 97 LEU A N 1
ATOM 752 C CA . LEU A 1 97 ? 15.356 -1.929 -12.429 1.00 93.25 97 LEU A CA 1
ATOM 753 C C . LEU A 1 97 ? 14.502 -1.844 -11.157 1.00 93.25 97 LEU A C 1
ATOM 755 O O . LEU A 1 97 ? 13.865 -0.815 -10.927 1.00 93.25 97 LEU A O 1
ATOM 759 N N . TYR A 1 98 ? 14.489 -2.889 -10.320 1.00 93.81 98 TYR A N 1
ATOM 760 C CA . TYR A 1 98 ? 13.866 -2.813 -9.004 1.00 93.81 98 TYR A CA 1
ATOM 761 C C . TYR A 1 98 ? 14.647 -1.848 -8.110 1.00 93.81 98 TYR A C 1
ATOM 763 O O . TYR A 1 98 ? 15.871 -1.921 -8.001 1.00 93.81 98 TYR A O 1
ATOM 771 N N . SER A 1 99 ? 13.935 -0.945 -7.448 1.00 93.56 99 SER A N 1
ATOM 772 C CA . SER A 1 99 ? 14.531 0.112 -6.639 1.00 93.56 99 SER A CA 1
ATOM 773 C C . SER A 1 99 ? 13.879 0.193 -5.262 1.00 93.56 99 SER A C 1
ATOM 775 O O . SER A 1 99 ? 12.728 -0.199 -5.068 1.00 93.56 99 SER A O 1
ATOM 777 N N . GLY A 1 100 ? 14.594 0.769 -4.292 1.00 93.88 100 GLY A N 1
ATOM 778 C CA . GLY A 1 100 ? 14.027 1.036 -2.966 1.00 93.88 100 GLY A CA 1
ATOM 779 C C . GLY A 1 100 ? 12.817 1.978 -3.014 1.00 93.88 100 GLY A C 1
ATOM 780 O O . GLY A 1 100 ? 11.906 1.852 -2.204 1.00 93.88 100 GLY A O 1
ATOM 781 N N . THR A 1 101 ? 12.755 2.880 -4.001 1.00 95.25 101 THR A N 1
ATOM 782 C CA . THR A 1 101 ? 11.595 3.763 -4.197 1.00 95.25 101 THR A CA 1
ATOM 783 C C . THR A 1 101 ? 10.367 3.006 -4.687 1.00 95.25 101 THR A C 1
ATOM 785 O O . THR A 1 101 ? 9.262 3.331 -4.255 1.00 95.25 101 THR A O 1
ATOM 788 N N . LEU A 1 102 ? 10.549 1.989 -5.536 1.00 96.94 102 LEU A N 1
ATOM 789 C CA . LEU A 1 102 ? 9.479 1.068 -5.908 1.00 96.94 102 LEU A CA 1
ATOM 790 C C . LEU A 1 102 ? 9.024 0.249 -4.699 1.00 96.94 102 LEU A C 1
ATOM 792 O O . LEU A 1 102 ? 7.825 0.157 -4.462 1.00 96.94 102 LEU A O 1
ATOM 796 N N . SER A 1 103 ? 9.959 -0.266 -3.893 1.00 96.06 103 SER A N 1
ATOM 797 C CA . SER A 1 103 ? 9.615 -0.993 -2.665 1.00 96.06 103 SER A CA 1
ATOM 798 C C . SER A 1 103 ? 8.742 -0.157 -1.728 1.00 96.06 103 SER A C 1
ATOM 800 O O . SER A 1 103 ? 7.659 -0.594 -1.357 1.00 96.06 103 SER A O 1
ATOM 802 N N . ALA A 1 104 ? 9.148 1.083 -1.442 1.00 95.06 104 ALA A N 1
ATOM 803 C CA . ALA A 1 104 ? 8.379 1.994 -0.596 1.00 95.06 104 ALA A CA 1
ATOM 804 C C . ALA A 1 104 ? 7.004 2.355 -1.194 1.00 95.06 104 ALA A C 1
ATOM 806 O O . ALA A 1 104 ? 6.038 2.539 -0.462 1.00 95.06 104 ALA A O 1
ATOM 807 N N . ALA A 1 105 ? 6.888 2.455 -2.523 1.00 97.69 105 ALA A N 1
ATOM 808 C CA . ALA A 1 105 ? 5.597 2.681 -3.174 1.00 97.69 105 ALA A CA 1
ATOM 809 C C . ALA A 1 105 ? 4.660 1.467 -3.032 1.00 97.69 105 ALA A C 1
ATOM 811 O O . ALA A 1 105 ? 3.455 1.638 -2.863 1.00 97.69 105 ALA A O 1
ATOM 812 N N . MET A 1 106 ? 5.212 0.251 -3.072 1.00 98.12 106 MET A N 1
ATOM 813 C CA . MET A 1 106 ? 4.454 -0.978 -2.840 1.00 98.12 106 MET A CA 1
ATOM 814 C C . MET A 1 106 ? 4.055 -1.151 -1.367 1.00 98.12 106 MET A C 1
ATOM 816 O O . MET A 1 106 ? 2.970 -1.659 -1.110 1.00 98.12 106 MET A O 1
ATOM 820 N N . GLU A 1 107 ? 4.868 -0.689 -0.410 1.00 96.38 107 GLU A N 1
ATOM 821 C CA . GLU A 1 107 ? 4.483 -0.618 1.013 1.00 96.38 107 GLU A CA 1
ATOM 822 C C . GLU A 1 107 ? 3.230 0.251 1.209 1.00 96.38 107 GLU A C 1
ATOM 824 O O . GLU A 1 107 ? 2.256 -0.207 1.805 1.00 96.38 107 GLU A O 1
ATOM 829 N N . GLU A 1 108 ? 3.203 1.453 0.616 1.00 96.75 108 GLU A N 1
ATOM 830 C CA . GLU A 1 108 ? 2.033 2.347 0.666 1.00 96.75 108 GLU A CA 1
ATOM 831 C C . GLU A 1 108 ? 0.800 1.727 -0.026 1.00 96.75 108 GLU A C 1
ATOM 833 O O . GLU A 1 108 ? -0.336 1.933 0.404 1.00 96.75 108 GLU A O 1
ATOM 838 N N . TYR A 1 109 ? 0.994 0.945 -1.095 1.00 98.38 109 TYR A N 1
ATOM 839 C CA . TYR A 1 109 ? -0.092 0.179 -1.719 1.00 98.38 109 TYR A CA 1
ATOM 840 C C . TYR A 1 109 ? -0.683 -0.861 -0.757 1.00 98.38 109 TYR A C 1
ATOM 842 O O . TYR A 1 109 ? -1.906 -0.934 -0.622 1.00 98.38 109 TYR A O 1
ATOM 850 N N . VAL A 1 110 ? 0.164 -1.642 -0.076 1.00 98.50 110 VAL A N 1
ATOM 851 C CA . VAL A 1 110 ? -0.292 -2.639 0.905 1.00 98.50 110 VAL A CA 1
ATOM 852 C C . VAL A 1 110 ? -1.061 -1.954 2.032 1.00 98.50 110 VAL A C 1
ATOM 854 O O . VAL A 1 110 ? -2.161 -2.394 2.365 1.00 98.50 110 VAL A O 1
ATOM 857 N N . GLU A 1 111 ? -0.534 -0.852 2.567 1.00 97.62 111 GLU A N 1
ATOM 858 C CA . GLU A 1 111 ? -1.216 -0.038 3.575 1.00 97.62 111 GLU A CA 1
ATOM 859 C C . GLU A 1 111 ? -2.612 0.393 3.097 1.00 97.62 111 GLU A C 1
ATOM 861 O O . GLU A 1 111 ? -3.598 0.181 3.802 1.00 97.62 111 GLU A O 1
ATOM 866 N N . ALA A 1 112 ? -2.733 0.920 1.873 1.00 98.12 112 ALA A N 1
ATOM 867 C CA . ALA A 1 112 ? -4.015 1.351 1.317 1.00 98.12 112 ALA A CA 1
ATOM 868 C C . ALA A 1 112 ? -5.042 0.207 1.221 1.00 98.12 112 ALA A C 1
ATOM 870 O O . ALA A 1 112 ? -6.202 0.390 1.603 1.00 98.12 112 ALA A O 1
ATOM 871 N N . VAL A 1 113 ? -4.623 -0.968 0.734 1.00 98.25 113 VAL A N 1
ATOM 872 C CA . VAL A 1 113 ? -5.485 -2.157 0.609 1.00 98.25 113 VAL A CA 1
ATOM 873 C C . VAL A 1 113 ? -5.921 -2.658 1.982 1.00 98.25 113 VAL A C 1
ATOM 875 O O . VAL A 1 113 ? -7.115 -2.858 2.217 1.00 98.25 113 VAL A O 1
ATOM 878 N N . LEU A 1 114 ? -4.969 -2.825 2.903 1.00 98.12 114 LEU A N 1
ATOM 879 C CA . LEU A 1 114 ? -5.243 -3.298 4.256 1.00 98.12 114 LEU A CA 1
ATOM 880 C C . LEU A 1 114 ? -6.151 -2.331 5.010 1.00 98.12 114 LEU A C 1
ATOM 882 O O . LEU A 1 114 ? -7.107 -2.774 5.645 1.00 98.12 114 LEU A O 1
ATOM 886 N N . PHE A 1 115 ? -5.900 -1.025 4.910 1.00 97.38 115 PHE A N 1
ATOM 887 C CA . PHE A 1 115 ? -6.682 -0.025 5.626 1.00 97.38 115 PHE A CA 1
ATOM 888 C C . PHE A 1 115 ? -8.116 0.007 5.114 1.00 97.38 115 PHE A C 1
ATOM 890 O O . PHE A 1 115 ? -9.066 -0.035 5.900 1.00 97.38 115 PHE A O 1
ATOM 897 N N . ARG A 1 116 ? -8.277 0.031 3.785 1.00 96.88 116 ARG A N 1
ATOM 898 C CA . ARG A 1 116 ? -9.594 0.027 3.153 1.00 96.88 116 ARG A CA 1
ATOM 899 C C . ARG A 1 116 ? -10.397 -1.192 3.579 1.00 96.88 116 ARG A C 1
ATOM 901 O O . ARG A 1 116 ? -11.556 -1.035 3.961 1.00 96.88 116 ARG A O 1
ATOM 908 N N . HIS A 1 117 ? -9.778 -2.368 3.519 1.00 96.19 117 HIS A N 1
ATOM 909 C CA . HIS A 1 117 ? -10.407 -3.629 3.884 1.00 96.19 117 HIS A CA 1
ATOM 910 C C . HIS A 1 117 ? -10.766 -3.679 5.372 1.00 96.19 117 HIS A C 1
ATOM 912 O O . HIS A 1 117 ? -11.892 -4.017 5.729 1.00 96.19 117 HIS A O 1
ATOM 918 N N . TYR A 1 118 ? -9.837 -3.301 6.250 1.00 95.56 118 TYR A N 1
ATOM 919 C CA . TYR A 1 118 ? -10.041 -3.368 7.694 1.00 95.56 118 TYR A CA 1
ATOM 920 C C . TYR A 1 118 ? -11.172 -2.448 8.168 1.00 95.56 118 TYR A C 1
ATOM 922 O O . TYR A 1 118 ? -11.962 -2.846 9.018 1.00 95.56 118 TYR A O 1
ATOM 930 N N . VAL A 1 119 ? -11.293 -1.236 7.616 1.00 91.44 119 VAL A N 1
ATOM 931 C CA . VAL A 1 119 ? -12.369 -0.303 8.004 1.00 91.44 119 VAL A CA 1
ATOM 932 C C . VAL A 1 119 ? -13.765 -0.867 7.703 1.00 91.44 119 VAL A C 1
ATOM 934 O O . VAL A 1 119 ? -14.721 -0.523 8.392 1.00 91.44 119 VAL A O 1
ATOM 937 N N . GLU A 1 120 ? -13.893 -1.745 6.709 1.00 89.19 120 GLU A N 1
ATOM 938 C CA . GLU A 1 120 ? -15.164 -2.384 6.348 1.00 89.19 120 GLU A CA 1
ATOM 939 C C . GLU A 1 120 ? -15.395 -3.705 7.080 1.00 89.19 120 GLU A C 1
ATOM 941 O O . GLU A 1 120 ? -16.484 -3.952 7.588 1.00 89.19 120 GLU A O 1
ATOM 946 N N . GLU A 1 121 ? -14.363 -4.540 7.157 1.00 90.38 121 GLU A N 1
ATOM 947 C CA . GLU A 1 121 ? -14.488 -5.950 7.535 1.00 90.38 121 GLU A CA 1
ATOM 948 C C . GLU A 1 121 ? -13.883 -6.267 8.908 1.00 90.38 121 GLU A C 1
ATOM 950 O O . GLU A 1 121 ? -13.979 -7.397 9.380 1.00 90.38 121 GLU A O 1
ATOM 955 N N . GLN A 1 122 ? -13.217 -5.292 9.534 1.00 90.56 122 GLN A N 1
ATOM 956 C CA . GLN A 1 122 ? -12.616 -5.376 10.872 1.00 90.56 122 GLN A CA 1
ATOM 957 C C . GLN A 1 122 ? -11.606 -6.521 11.047 1.00 90.56 122 GLN A C 1
ATOM 959 O O . GLN A 1 122 ? -11.373 -6.998 12.159 1.00 90.56 122 GLN A O 1
ATOM 964 N N . ARG A 1 123 ? -10.989 -6.952 9.940 1.00 90.81 123 ARG A N 1
ATOM 965 C CA . ARG A 1 123 ? -10.005 -8.040 9.872 1.00 90.81 123 ARG A CA 1
ATOM 966 C C . ARG A 1 123 ? -8.826 -7.658 8.991 1.00 90.81 123 ARG A C 1
ATOM 968 O O . ARG A 1 123 ? -8.988 -6.929 8.018 1.00 90.81 123 ARG A O 1
ATOM 975 N N . ILE A 1 124 ? -7.652 -8.194 9.298 1.00 93.19 124 ILE A N 1
ATOM 976 C CA . ILE A 1 124 ? -6.463 -8.054 8.453 1.00 93.19 124 ILE A CA 1
ATOM 977 C C . ILE A 1 124 ? -6.536 -9.095 7.328 1.00 93.19 124 ILE A C 1
ATOM 979 O O . ILE A 1 124 ? -6.810 -10.270 7.579 1.00 93.19 124 ILE A O 1
ATOM 983 N N . LEU A 1 125 ? -6.332 -8.672 6.077 1.00 94.00 125 LEU A N 1
ATOM 984 C CA . LEU A 1 125 ? -6.227 -9.604 4.948 1.00 94.00 125 LEU A CA 1
ATOM 985 C C . LEU A 1 125 ? -4.941 -10.419 5.064 1.00 94.00 125 LEU A C 1
ATOM 987 O O . LEU A 1 125 ? -3.924 -9.844 5.414 1.00 94.00 125 LEU A O 1
ATOM 991 N N . PRO A 1 126 ? -4.924 -11.716 4.724 1.00 93.38 126 PRO A N 1
ATOM 992 C CA . PRO A 1 126 ? -3.672 -12.461 4.649 1.00 93.38 126 PRO A CA 1
ATOM 993 C C . PRO A 1 126 ? -2.795 -11.944 3.499 1.00 93.38 126 PRO A C 1
ATOM 995 O O . PRO A 1 126 ? -3.307 -11.487 2.477 1.00 93.38 126 PRO A O 1
ATOM 998 N N . SER A 1 127 ? -1.472 -12.095 3.610 1.00 92.69 127 SER A N 1
ATOM 999 C CA . SER A 1 127 ? -0.525 -11.665 2.565 1.00 92.69 127 SER A CA 1
ATOM 1000 C C . SER A 1 127 ? -0.783 -12.316 1.204 1.00 92.69 127 SER A C 1
ATOM 1002 O O . SER A 1 127 ? -0.577 -11.695 0.165 1.00 92.69 127 SER A O 1
ATOM 1004 N N . THR A 1 128 ? -1.321 -13.537 1.191 1.00 92.56 128 THR A N 1
ATOM 1005 C CA . THR A 1 128 ? -1.725 -14.253 -0.028 1.00 92.56 128 THR A CA 1
ATOM 1006 C C . THR A 1 128 ? -2.842 -13.556 -0.808 1.00 92.56 128 THR A C 1
ATOM 1008 O O . THR A 1 128 ? -2.981 -13.802 -2.005 1.00 92.56 128 THR A O 1
ATOM 1011 N N . ALA A 1 129 ? -3.615 -12.671 -0.169 1.00 93.75 129 ALA A N 1
ATOM 1012 C CA . ALA A 1 129 ? -4.635 -11.859 -0.828 1.00 93.75 129 ALA A CA 1
ATOM 1013 C C . ALA A 1 129 ? -4.057 -10.623 -1.543 1.00 93.75 129 ALA A C 1
ATOM 1015 O O . ALA A 1 129 ? -4.777 -9.990 -2.310 1.00 93.75 129 ALA A O 1
ATOM 1016 N N . ILE A 1 130 ? -2.774 -10.293 -1.334 1.00 94.88 130 ILE A N 1
ATOM 1017 C CA . ILE A 1 130 ? -2.085 -9.153 -1.962 1.00 94.88 130 ILE A CA 1
ATOM 1018 C C . ILE A 1 130 ? -0.865 -9.665 -2.758 1.00 94.88 130 ILE A C 1
ATOM 1020 O O . ILE A 1 130 ? 0.284 -9.388 -2.411 1.00 94.88 130 ILE A O 1
ATOM 1024 N N . PRO A 1 131 ? -1.074 -10.421 -3.856 1.00 92.06 131 PRO A N 1
ATOM 1025 C CA . PRO A 1 131 ? -0.007 -11.140 -4.566 1.00 92.06 131 PRO A CA 1
ATOM 1026 C C . PRO A 1 131 ? 0.964 -10.237 -5.346 1.00 92.06 131 PRO A C 1
ATOM 1028 O O . PRO A 1 131 ? 1.915 -10.726 -5.957 1.00 92.06 131 PRO A O 1
ATOM 1031 N N . LEU A 1 132 ? 0.701 -8.929 -5.400 1.00 92.56 132 LEU A N 1
ATOM 1032 C CA . LEU A 1 132 ? 1.602 -7.948 -6.005 1.00 92.56 132 LEU A CA 1
ATOM 1033 C C . LEU A 1 132 ? 2.722 -7.513 -5.055 1.00 92.56 132 LEU A C 1
ATOM 1035 O O . LEU A 1 132 ? 3.725 -6.988 -5.533 1.00 92.56 132 LEU A O 1
ATOM 1039 N N . ALA A 1 133 ? 2.565 -7.737 -3.749 1.00 94.19 133 ALA A N 1
ATOM 1040 C CA . ALA A 1 133 ? 3.540 -7.351 -2.742 1.00 94.19 133 ALA A CA 1
ATOM 1041 C C . ALA A 1 133 ? 4.416 -8.536 -2.310 1.00 94.19 133 ALA A C 1
ATOM 1043 O O . ALA A 1 133 ? 3.966 -9.680 -2.239 1.00 94.19 133 ALA A O 1
ATOM 1044 N N . THR A 1 134 ? 5.677 -8.259 -1.988 1.00 93.25 134 THR A N 1
ATOM 1045 C CA . THR A 1 134 ? 6.556 -9.224 -1.316 1.00 93.25 134 THR A CA 1
ATOM 1046 C C . THR A 1 134 ? 6.189 -9.343 0.164 1.00 93.25 134 THR A C 1
ATOM 1048 O O . THR A 1 134 ? 5.550 -8.456 0.730 1.00 93.25 134 THR A O 1
ATOM 1051 N N . SER A 1 135 ? 6.636 -10.409 0.835 1.00 91.62 135 SER A N 1
ATOM 1052 C CA . SER A 1 135 ? 6.422 -10.575 2.281 1.00 91.62 135 SER A CA 1
ATOM 1053 C C . SER A 1 135 ? 7.000 -9.416 3.104 1.00 91.62 135 SER A C 1
ATOM 1055 O O . SER A 1 135 ? 6.412 -9.025 4.109 1.00 91.62 135 SER A O 1
ATOM 1057 N N . GLU A 1 136 ? 8.126 -8.843 2.665 1.00 90.19 136 GLU A N 1
ATOM 1058 C CA . GLU A 1 136 ? 8.749 -7.682 3.311 1.00 90.19 136 GLU A CA 1
ATOM 1059 C C . GLU A 1 136 ? 7.892 -6.423 3.156 1.00 90.19 136 GLU A C 1
ATOM 1061 O O . GLU A 1 136 ? 7.614 -5.751 4.147 1.00 90.19 136 GLU A O 1
ATOM 1066 N N . GLN A 1 137 ? 7.413 -6.143 1.938 1.00 94.19 137 GLN A N 1
ATOM 1067 C CA . GLN A 1 137 ? 6.519 -5.012 1.668 1.00 94.19 137 GLN A CA 1
ATOM 1068 C C . GLN A 1 137 ? 5.193 -5.158 2.411 1.00 94.19 137 GLN A C 1
ATOM 1070 O O . GLN A 1 137 ? 4.675 -4.187 2.954 1.00 94.19 137 GLN A O 1
ATOM 1075 N N . TYR A 1 138 ? 4.658 -6.379 2.459 1.00 95.62 138 TYR A N 1
ATOM 1076 C CA . TYR A 1 138 ? 3.436 -6.675 3.185 1.00 95.62 138 TYR A CA 1
ATOM 1077 C C . TYR A 1 138 ? 3.598 -6.391 4.678 1.00 95.62 138 TYR A C 1
ATOM 1079 O O . TYR A 1 138 ? 2.778 -5.689 5.263 1.00 95.62 138 TYR A O 1
ATOM 1087 N N . MET A 1 139 ? 4.674 -6.894 5.289 1.00 92.12 139 MET A N 1
ATOM 1088 C CA . MET A 1 139 ? 4.935 -6.659 6.707 1.00 92.12 139 MET A CA 1
ATOM 1089 C C . MET A 1 139 ? 5.148 -5.170 6.992 1.00 92.12 139 MET A C 1
ATOM 1091 O O . MET A 1 139 ? 4.582 -4.630 7.938 1.00 92.12 139 MET A O 1
ATOM 1095 N N . ALA A 1 140 ? 5.923 -4.486 6.154 1.00 91.31 140 ALA A N 1
ATOM 1096 C CA . ALA A 1 140 ? 6.180 -3.065 6.316 1.00 91.31 140 ALA A CA 1
ATOM 1097 C C . ALA A 1 140 ? 4.909 -2.210 6.156 1.00 91.31 140 ALA A C 1
ATOM 1099 O O . ALA A 1 140 ? 4.726 -1.291 6.952 1.00 91.31 140 ALA A O 1
ATOM 1100 N N . GLY A 1 141 ? 4.027 -2.538 5.205 1.00 95.19 141 GLY A N 1
ATOM 1101 C CA . GLY A 1 141 ? 2.730 -1.875 5.037 1.00 95.19 141 GLY A CA 1
ATOM 1102 C C . GLY A 1 141 ? 1.726 -2.217 6.144 1.00 95.19 141 GLY A C 1
ATOM 1103 O O . GLY A 1 141 ? 0.957 -1.355 6.555 1.00 95.19 141 GLY A O 1
ATOM 1104 N N . LEU A 1 142 ? 1.759 -3.437 6.698 1.00 94.81 142 LEU A N 1
ATOM 1105 C CA . LEU A 1 142 ? 0.953 -3.821 7.866 1.00 94.81 142 LEU A CA 1
ATOM 1106 C C . LEU A 1 142 ? 1.332 -3.005 9.112 1.00 94.81 142 LEU A C 1
ATOM 1108 O O . LEU A 1 142 ? 0.466 -2.620 9.894 1.00 94.81 142 LEU A O 1
ATOM 1112 N N . MET A 1 143 ? 2.619 -2.711 9.290 1.00 91.38 143 MET A N 1
ATOM 1113 C CA . MET A 1 143 ? 3.079 -1.850 10.379 1.00 91.38 143 MET A CA 1
ATOM 1114 C C . MET A 1 143 ? 2.591 -0.404 10.212 1.00 91.38 143 MET A C 1
ATOM 1116 O O . MET A 1 143 ? 2.166 0.208 11.190 1.00 91.38 143 MET A O 1
ATOM 1120 N N . ASP A 1 144 ? 2.595 0.124 8.985 1.00 92.19 144 ASP A N 1
ATOM 1121 C CA . ASP A 1 144 ? 2.089 1.475 8.707 1.00 92.19 144 ASP A CA 1
ATOM 1122 C C . ASP A 1 144 ? 0.560 1.544 8.877 1.00 92.19 144 ASP A C 1
ATOM 1124 O O . ASP A 1 144 ? 0.044 2.470 9.509 1.00 92.19 144 ASP A O 1
ATOM 1128 N N . VAL A 1 145 ? -0.167 0.504 8.438 1.00 94.38 145 VAL A N 1
ATOM 1129 C CA . VAL A 1 145 ? -1.629 0.437 8.580 1.00 94.38 145 VAL A CA 1
ATOM 1130 C C . VAL A 1 145 ? -2.065 0.472 10.035 1.00 94.38 145 VAL A C 1
ATOM 1132 O O . VAL A 1 145 ? -3.067 1.103 10.363 1.00 94.38 145 VAL A O 1
ATOM 1135 N N . ALA A 1 146 ? -1.312 -0.180 10.923 1.00 90.38 146 ALA A N 1
ATOM 1136 C CA . ALA A 1 146 ? -1.592 -0.153 12.349 1.00 90.38 146 ALA A CA 1
ATOM 1137 C C . ALA A 1 146 ? -1.555 1.294 12.879 1.00 90.38 146 ALA A C 1
ATOM 1139 O O . ALA A 1 146 ? -2.465 1.689 13.610 1.00 90.38 146 ALA A O 1
ATOM 1140 N N . GLY A 1 147 ? -0.588 2.103 12.423 1.00 86.69 147 GLY A N 1
ATOM 1141 C CA . GLY A 1 147 ? -0.518 3.557 12.636 1.00 86.69 147 GLY A CA 1
ATOM 1142 C C . GLY A 1 147 ? -1.785 4.298 12.210 1.00 86.69 147 GLY A C 1
ATOM 1143 O O . GLY A 1 147 ? -2.399 5.028 12.996 1.00 86.69 147 GLY A O 1
ATOM 1144 N N . GLU A 1 148 ? -2.210 4.073 10.969 1.00 89.56 148 GLU A N 1
ATOM 1145 C CA . GLU A 1 148 ? -3.404 4.709 10.410 1.00 89.56 148 GLU A CA 1
ATOM 1146 C C . GLU A 1 148 ? -4.699 4.288 11.110 1.00 89.56 148 GLU A C 1
ATOM 1148 O O . GLU A 1 148 ? -5.582 5.127 11.310 1.00 89.56 148 GLU A O 1
ATOM 1153 N N . LEU A 1 149 ? -4.809 3.032 11.548 1.00 91.19 149 LEU A N 1
ATOM 1154 C CA . LEU A 1 149 ? -5.953 2.549 12.321 1.00 91.19 149 LEU A CA 1
ATOM 1155 C C . LEU A 1 149 ? -6.055 3.246 13.675 1.00 91.19 149 LEU A C 1
ATOM 1157 O O . LEU A 1 149 ? -7.146 3.685 14.046 1.00 91.19 149 LEU A O 1
ATOM 1161 N N . GLY A 1 150 ? -4.935 3.396 14.388 1.00 85.62 150 GLY A N 1
ATOM 1162 C CA . GLY A 1 150 ? -4.900 4.144 15.643 1.00 85.62 150 GLY A CA 1
ATOM 1163 C C . GLY A 1 150 ? -5.353 5.588 15.429 1.00 85.62 150 GLY A C 1
ATOM 1164 O O . GLY A 1 150 ? -6.296 6.048 16.076 1.00 85.62 150 GLY A O 1
ATOM 1165 N N . ARG A 1 151 ? -4.779 6.277 14.434 1.00 82.44 151 ARG A N 1
ATOM 1166 C CA . ARG A 1 151 ? -5.171 7.652 14.080 1.00 82.44 151 ARG A CA 1
ATOM 1167 C C . ARG A 1 151 ? -6.652 7.752 13.703 1.00 82.44 151 ARG A C 1
ATOM 1169 O O . ARG A 1 151 ? -7.349 8.661 14.153 1.00 82.44 151 ARG A O 1
ATOM 1176 N N . PHE A 1 152 ? -7.152 6.814 12.902 1.00 85.31 152 PHE A N 1
ATOM 1177 C CA . PHE A 1 152 ? -8.555 6.758 12.505 1.00 85.31 152 PHE A CA 1
ATOM 1178 C C . PHE A 1 152 ? -9.471 6.564 13.717 1.00 85.31 152 PHE A C 1
ATOM 1180 O O . PHE A 1 152 ? -10.424 7.321 13.888 1.00 85.31 152 PHE A O 1
ATOM 1187 N N . SER A 1 153 ? -9.150 5.615 14.596 1.00 83.38 153 SER A N 1
ATOM 1188 C CA . SER A 1 153 ? -9.929 5.317 15.798 1.00 83.38 153 SER A CA 1
ATOM 1189 C C . SER A 1 153 ? -10.019 6.500 16.761 1.00 83.38 153 SER A C 1
ATOM 1191 O O . SER A 1 153 ? -11.088 6.798 17.301 1.00 83.38 153 SER A O 1
ATOM 1193 N N . LEU A 1 154 ? -8.894 7.184 16.977 1.00 74.62 154 LEU A N 1
ATOM 1194 C CA . LEU A 1 154 ? -8.811 8.300 17.913 1.00 74.62 154 LEU A CA 1
ATOM 1195 C C . LEU A 1 154 ? -9.563 9.535 17.405 1.00 74.62 154 LEU A C 1
ATOM 1197 O O . LEU A 1 154 ? -10.220 10.218 18.188 1.00 74.62 154 LEU A O 1
ATOM 1201 N N . VAL A 1 155 ? -9.497 9.806 16.098 1.00 74.06 155 VAL A N 1
ATOM 1202 C CA . VAL A 1 155 ? -10.049 11.035 15.506 1.00 74.06 155 VAL A CA 1
ATOM 1203 C C . VAL A 1 155 ? -11.512 10.890 15.078 1.00 74.06 155 VAL A C 1
ATOM 1205 O O . VAL A 1 155 ? -12.255 11.868 15.125 1.00 74.06 155 VAL A O 1
ATOM 1208 N N . ARG A 1 156 ? -11.941 9.713 14.598 1.00 68.06 156 ARG A N 1
ATOM 1209 C CA . ARG A 1 156 ? -13.188 9.596 13.813 1.00 68.06 156 ARG A CA 1
ATOM 1210 C C . ARG A 1 156 ? -14.349 8.951 14.539 1.00 68.06 156 ARG A C 1
ATOM 1212 O O . ARG A 1 156 ? -15.488 9.302 14.258 1.00 68.06 156 ARG A O 1
ATOM 1219 N N . THR A 1 157 ? -14.087 7.968 15.389 1.00 63.81 157 THR A N 1
ATOM 1220 C CA . THR A 1 157 ? -15.156 7.064 15.825 1.00 63.81 157 THR A CA 1
ATOM 1221 C C . THR A 1 157 ? -15.769 7.438 17.163 1.00 63.81 157 THR A C 1
ATOM 1223 O O . THR A 1 157 ? -16.927 7.099 17.376 1.00 63.81 157 THR A O 1
ATOM 1226 N N . SER A 1 158 ? -15.025 8.097 18.066 1.00 70.19 158 SER A N 1
ATOM 1227 C CA . SER A 1 158 ? -15.445 8.373 19.459 1.00 70.19 158 SER A CA 1
ATOM 1228 C C . SER A 1 158 ? -16.147 7.181 20.143 1.00 70.19 158 SER A C 1
ATOM 1230 O O . SER A 1 158 ? -16.939 7.361 21.063 1.00 70.19 158 SER A O 1
ATOM 1232 N N . ASN A 1 159 ? -15.867 5.956 19.682 1.00 77.81 159 ASN A N 1
ATOM 1233 C CA . ASN A 1 159 ? -16.564 4.732 20.045 1.00 77.81 159 ASN A CA 1
ATOM 1234 C C . ASN A 1 159 ? -15.584 3.850 20.831 1.00 77.81 159 ASN A C 1
ATOM 1236 O O . ASN A 1 159 ? -14.615 3.363 20.244 1.00 77.81 159 ASN A O 1
ATOM 1240 N N . PRO A 1 160 ? -15.819 3.628 22.135 1.00 77.69 160 PRO A N 1
ATOM 1241 C CA . PRO A 1 160 ? -14.920 2.844 22.976 1.00 77.69 160 PRO A CA 1
ATOM 1242 C C . PRO A 1 160 ? -14.718 1.401 22.501 1.00 77.69 160 PRO A C 1
ATOM 1244 O O . PRO A 1 160 ? -13.608 0.888 22.588 1.00 77.69 160 PRO A O 1
ATOM 1247 N N . GLN A 1 161 ? -15.759 0.756 21.963 1.00 80.31 161 GLN A N 1
ATOM 1248 C CA . GLN A 1 161 ? -15.676 -0.630 21.489 1.00 80.31 161 GLN A CA 1
ATOM 1249 C C . GLN A 1 161 ? -14.800 -0.736 20.240 1.00 80.31 161 GLN A C 1
ATOM 1251 O O . GLN A 1 161 ? -13.948 -1.615 20.153 1.00 80.31 161 GLN A O 1
ATOM 1256 N N . TRP A 1 162 ? -14.966 0.199 19.300 1.00 83.31 162 TRP A N 1
ATOM 1257 C CA . TRP A 1 162 ? -14.103 0.284 18.122 1.00 83.31 162 TRP A CA 1
ATOM 1258 C C . TRP A 1 162 ? -12.645 0.533 18.514 1.00 83.31 162 TRP A C 1
ATOM 1260 O O . TRP A 1 162 ? -11.749 -0.153 18.028 1.00 83.31 162 TRP A O 1
ATOM 1270 N N . THR A 1 163 ? -12.406 1.466 19.439 1.00 83.88 163 THR A N 1
ATOM 1271 C CA . THR A 1 163 ? -11.054 1.765 19.927 1.00 83.88 163 THR A CA 1
ATOM 1272 C C . THR A 1 163 ? -10.401 0.558 20.588 1.00 83.88 163 THR A C 1
ATOM 1274 O O . THR A 1 163 ? -9.237 0.283 20.303 1.00 83.88 163 THR A O 1
ATOM 1277 N N . ALA A 1 164 ? -11.142 -0.201 21.398 1.00 83.94 164 ALA A N 1
ATOM 1278 C CA . ALA A 1 164 ? -10.645 -1.437 21.996 1.00 83.94 164 ALA A CA 1
ATOM 1279 C C . ALA A 1 164 ? -10.326 -2.511 20.937 1.00 83.94 164 ALA A C 1
ATOM 1281 O O . ALA A 1 164 ? -9.293 -3.177 21.024 1.00 83.94 164 ALA A O 1
ATOM 1282 N N . HIS A 1 165 ? -11.161 -2.647 19.901 1.00 85.62 165 HIS A N 1
ATOM 1283 C CA . HIS A 1 165 ? -10.925 -3.587 18.796 1.00 85.62 165 HIS A CA 1
ATOM 1284 C C . HIS A 1 165 ? -9.665 -3.241 17.991 1.00 85.62 165 HIS A C 1
ATOM 1286 O O . HIS A 1 165 ? -8.816 -4.100 17.724 1.00 85.62 165 HIS A O 1
ATOM 1292 N N . VAL A 1 166 ? -9.504 -1.959 17.653 1.00 88.81 166 VAL A N 1
ATOM 1293 C CA . VAL A 1 166 ? -8.312 -1.448 16.964 1.00 88.81 166 VAL A CA 1
ATOM 1294 C C . VAL A 1 166 ? -7.069 -1.625 17.833 1.00 88.81 166 VAL A C 1
ATOM 1296 O O . VAL A 1 166 ? -6.048 -2.096 17.334 1.00 88.81 166 VAL A O 1
ATOM 1299 N N . TYR A 1 167 ? -7.160 -1.326 19.132 1.00 88.69 167 TYR A N 1
ATOM 1300 C CA . TYR A 1 167 ? -6.073 -1.548 20.084 1.00 88.69 167 TYR A CA 1
ATOM 1301 C C . TYR A 1 167 ? -5.616 -3.012 20.095 1.00 88.69 167 TYR A C 1
ATOM 1303 O O . TYR A 1 167 ? -4.429 -3.282 19.911 1.00 88.69 167 TYR A O 1
ATOM 1311 N N . GLY A 1 168 ? -6.552 -3.959 20.230 1.00 87.44 168 GLY A N 1
ATOM 1312 C CA . GLY A 1 168 ? -6.246 -5.391 20.211 1.00 87.44 168 GLY A CA 1
ATOM 1313 C C . GLY A 1 168 ? -5.600 -5.841 18.898 1.00 87.44 168 GLY A C 1
ATOM 1314 O O . GLY A 1 168 ? -4.653 -6.626 18.902 1.00 87.44 168 GLY A O 1
ATOM 1315 N N . THR A 1 169 ? -6.044 -5.281 17.770 1.00 90.69 169 THR A N 1
ATOM 1316 C CA . THR A 1 169 ? -5.442 -5.560 16.458 1.00 90.69 169 THR A CA 1
ATOM 1317 C C . THR A 1 169 ? -4.001 -5.052 16.380 1.00 90.69 169 THR A C 1
ATOM 1319 O O . THR A 1 169 ? -3.112 -5.805 15.985 1.00 90.69 169 THR A O 1
ATOM 1322 N 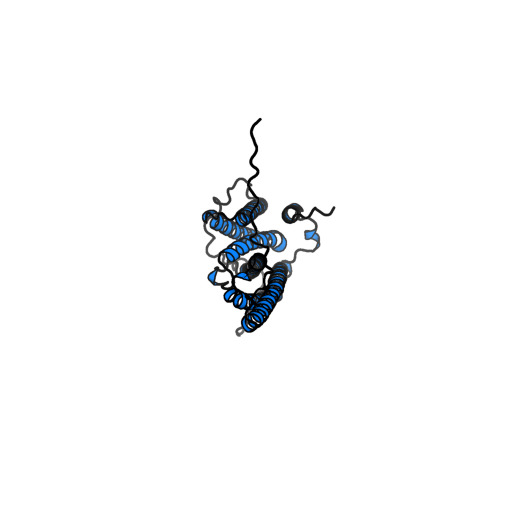N . ILE A 1 170 ? -3.742 -3.801 16.780 1.00 90.31 170 ILE A N 1
ATOM 1323 C CA . ILE A 1 170 ? -2.389 -3.221 16.779 1.00 90.31 170 ILE A CA 1
ATOM 1324 C C . ILE A 1 170 ? -1.470 -4.012 17.718 1.00 90.31 170 ILE A C 1
ATOM 1326 O O . ILE A 1 170 ? -0.326 -4.292 17.360 1.00 90.31 170 ILE A O 1
ATOM 1330 N N . ALA A 1 171 ? -1.972 -4.411 18.890 1.00 88.00 171 ALA A N 1
ATOM 1331 C CA . ALA A 1 171 ? -1.232 -5.235 19.837 1.00 88.00 171 ALA A CA 1
ATOM 1332 C C . ALA A 1 171 ? -0.854 -6.585 19.212 1.00 88.00 171 ALA A C 1
ATOM 1334 O O . ALA A 1 171 ? 0.308 -6.975 19.280 1.00 88.00 171 ALA A O 1
ATOM 1335 N N . SER A 1 172 ? -1.788 -7.252 18.523 1.00 88.38 172 SER A N 1
ATOM 1336 C CA . SER A 1 172 ? -1.500 -8.494 17.797 1.00 88.38 172 SER A CA 1
ATOM 1337 C C . SER A 1 172 ? -0.414 -8.302 16.737 1.00 88.38 172 SER A C 1
ATOM 1339 O O . SER A 1 172 ? 0.511 -9.107 16.682 1.00 88.38 172 SER A O 1
ATOM 1341 N N . VAL A 1 173 ? -0.488 -7.241 15.922 1.00 90.00 173 VAL A N 1
ATOM 1342 C CA . VAL A 1 173 ? 0.528 -6.943 14.892 1.00 90.00 173 VAL A CA 1
ATOM 1343 C C . VAL A 1 173 ? 1.905 -6.730 15.526 1.00 90.00 173 VAL A C 1
ATOM 1345 O O . VAL A 1 173 ? 2.896 -7.300 15.070 1.00 90.00 173 VAL A O 1
ATOM 1348 N N . TYR A 1 174 ? 1.966 -5.945 16.603 1.00 85.69 174 TYR A N 1
ATOM 1349 C CA . TYR A 1 174 ? 3.202 -5.662 17.327 1.00 85.69 174 TYR A CA 1
ATOM 1350 C C . TYR A 1 174 ? 3.830 -6.926 17.934 1.00 85.69 174 TYR A C 1
ATOM 1352 O O . TYR A 1 174 ? 5.041 -7.127 17.794 1.00 85.69 174 TYR A O 1
ATOM 1360 N N . THR A 1 175 ? 3.026 -7.793 18.557 1.00 85.00 175 THR A N 1
ATOM 1361 C CA . THR A 1 175 ? 3.480 -9.082 19.105 1.00 85.00 175 THR A CA 1
ATOM 1362 C C . THR A 1 175 ? 4.020 -9.982 18.008 1.00 85.00 175 THR A C 1
ATOM 1364 O O . THR A 1 175 ? 5.170 -10.406 18.089 1.00 85.00 175 THR A O 1
ATOM 1367 N N . THR A 1 176 ? 3.244 -10.189 16.938 1.00 86.19 176 THR A N 1
ATOM 1368 C CA . THR A 1 176 ? 3.659 -11.032 15.811 1.00 86.19 176 THR A CA 1
ATOM 1369 C C . THR A 1 176 ? 4.971 -10.545 15.205 1.00 86.19 176 THR A C 1
ATOM 1371 O O . THR A 1 176 ? 5.869 -11.348 14.985 1.00 86.19 176 THR A O 1
ATOM 1374 N N . TYR A 1 177 ? 5.134 -9.238 14.977 1.00 85.00 177 TYR A N 1
ATOM 1375 C CA . TYR A 1 177 ? 6.395 -8.717 14.450 1.00 85.00 177 TYR A CA 1
ATOM 1376 C C . TYR A 1 177 ? 7.563 -8.935 15.425 1.00 85.00 177 TYR A C 1
ATOM 1378 O O . TYR A 1 177 ? 8.656 -9.321 15.007 1.00 85.00 177 TYR A O 1
ATOM 1386 N N . SER A 1 178 ? 7.350 -8.676 16.719 1.00 81.81 178 SER A N 1
ATOM 1387 C CA . SER A 1 178 ? 8.395 -8.791 17.748 1.00 81.81 178 SER A CA 1
ATOM 1388 C C . SER A 1 178 ? 8.912 -10.226 17.889 1.00 81.81 178 SER A C 1
ATOM 1390 O O . SER A 1 178 ? 10.102 -10.429 18.120 1.00 81.81 178 SER A O 1
ATOM 1392 N N . GLU A 1 179 ? 8.042 -11.218 17.692 1.00 82.44 179 GLU A N 1
ATOM 1393 C CA . GLU A 1 179 ? 8.391 -12.643 17.712 1.00 82.44 179 GLU A CA 1
ATOM 1394 C C . GLU A 1 179 ? 9.229 -13.086 16.501 1.00 82.44 179 GLU A C 1
ATOM 1396 O O . GLU A 1 179 ? 9.963 -14.068 16.590 1.00 82.44 179 GLU A O 1
ATOM 1401 N N . MET A 1 180 ? 9.170 -12.367 15.375 1.00 79.12 180 MET A N 1
ATOM 1402 C CA . MET A 1 180 ? 9.856 -12.753 14.133 1.00 79.12 180 MET A CA 1
ATOM 1403 C C . MET A 1 180 ? 11.376 -12.484 14.128 1.00 79.12 180 MET A C 1
ATOM 1405 O O . MET A 1 180 ? 12.009 -12.722 13.101 1.00 79.12 180 MET A O 1
ATOM 1409 N N . ASP A 1 181 ? 11.965 -11.982 15.226 1.00 64.12 181 ASP A N 1
ATOM 1410 C CA . ASP A 1 181 ? 13.397 -11.624 15.375 1.00 64.12 181 ASP A CA 1
ATOM 1411 C C . ASP A 1 181 ? 14.001 -10.970 14.114 1.00 64.12 181 ASP A C 1
ATOM 1413 O O . ASP A 1 181 ? 15.050 -11.352 13.581 1.00 64.12 181 ASP A O 1
ATOM 1417 N N . SER A 1 182 ? 13.293 -9.982 13.566 1.00 62.25 182 SER A N 1
ATOM 1418 C CA . SER A 1 182 ? 13.749 -9.320 12.350 1.00 62.25 182 SER A CA 1
ATOM 1419 C C . SER A 1 182 ? 14.913 -8.375 12.670 1.00 62.25 182 SER A C 1
ATOM 1421 O O . SER A 1 182 ? 14.811 -7.418 13.440 1.00 62.25 182 SER A O 1
ATOM 1423 N N . ARG A 1 183 ? 16.064 -8.593 12.024 1.00 62.09 183 ARG A N 1
ATOM 1424 C CA . ARG A 1 183 ? 17.233 -7.701 12.146 1.00 62.09 183 ARG A CA 1
ATOM 1425 C C . ARG A 1 183 ? 17.091 -6.395 11.349 1.00 62.09 183 ARG A C 1
ATOM 1427 O O . ARG A 1 183 ? 18.073 -5.682 11.176 1.00 62.09 183 ARG A O 1
ATOM 1434 N N . ASN A 1 184 ? 15.888 -6.080 10.869 1.00 69.56 184 ASN A N 1
ATOM 1435 C CA . ASN A 1 184 ? 15.626 -4.949 9.987 1.00 69.56 184 ASN A CA 1
ATOM 1436 C C . ASN A 1 184 ? 15.439 -3.646 10.782 1.00 69.56 184 ASN A C 1
ATOM 1438 O O . ASN A 1 184 ? 14.415 -3.443 11.432 1.00 69.56 184 ASN A O 1
ATOM 1442 N N . GLU A 1 185 ? 16.425 -2.755 10.706 1.00 71.81 185 GLU A N 1
ATOM 1443 C CA . GLU A 1 185 ? 16.459 -1.480 11.434 1.00 71.81 185 GLU A CA 1
ATOM 1444 C C . GLU A 1 185 ? 15.228 -0.578 11.161 1.00 71.81 185 GLU A C 1
ATOM 1446 O O . GLU A 1 185 ? 14.581 -0.158 12.124 1.00 71.81 185 GLU A O 1
ATOM 1451 N N . PRO A 1 186 ? 14.815 -0.323 9.898 1.00 73.31 186 PRO A N 1
ATOM 1452 C CA . PRO A 1 186 ? 13.553 0.355 9.588 1.00 73.31 186 PRO A CA 1
ATOM 1453 C C . PRO A 1 186 ? 12.326 -0.221 10.299 1.00 73.31 186 PRO A C 1
ATOM 1455 O O . PRO A 1 186 ? 11.495 0.528 10.810 1.00 73.31 186 PRO A O 1
ATOM 1458 N N . GLY A 1 187 ? 12.210 -1.546 10.354 1.00 74.00 187 GLY A N 1
ATOM 1459 C CA . GLY A 1 187 ? 11.049 -2.183 10.957 1.00 74.00 187 GLY A CA 1
ATOM 1460 C C . GLY A 1 187 ? 11.050 -2.115 12.488 1.00 74.00 187 GLY A C 1
ATOM 1461 O O . GLY A 1 187 ? 9.988 -1.927 13.076 1.00 74.00 187 GLY A O 1
ATOM 1462 N N . ARG A 1 188 ? 12.225 -2.104 13.145 1.00 77.06 188 ARG A N 1
ATOM 1463 C CA . ARG A 1 188 ? 12.327 -1.809 14.593 1.00 77.06 188 ARG A CA 1
ATOM 1464 C C . ARG A 1 188 ? 11.782 -0.420 14.931 1.00 77.06 188 ARG A C 1
ATOM 1466 O O . ARG A 1 188 ? 11.033 -0.279 15.892 1.00 77.06 188 ARG A O 1
ATOM 1473 N N . ARG A 1 189 ? 12.082 0.588 14.104 1.00 79.38 189 ARG A N 1
ATOM 1474 C CA . ARG A 1 189 ? 11.543 1.949 14.287 1.00 79.38 189 ARG A CA 1
ATOM 1475 C C . ARG A 1 189 ? 10.021 1.971 14.159 1.00 79.38 189 ARG A C 1
ATOM 1477 O O . ARG A 1 189 ? 9.357 2.580 14.993 1.00 79.38 189 ARG A O 1
ATOM 1484 N N . LYS A 1 190 ? 9.461 1.268 13.165 1.00 80.31 190 LYS A N 1
ATOM 1485 C CA . LYS A 1 190 ? 8.001 1.122 13.026 1.00 80.31 190 LYS A CA 1
ATOM 1486 C C . LYS A 1 190 ? 7.388 0.419 14.251 1.00 80.31 190 LYS A C 1
ATOM 1488 O O . LYS A 1 190 ? 6.345 0.846 14.737 1.00 80.31 190 LYS A O 1
ATOM 1493 N N . CYS A 1 191 ? 8.051 -0.593 14.818 1.00 81.00 191 CYS A N 1
ATOM 1494 C CA . CYS A 1 191 ? 7.623 -1.225 16.075 1.00 81.00 191 CYS A CA 1
ATOM 1495 C C . CYS A 1 191 ? 7.599 -0.276 17.263 1.00 81.00 191 CYS A C 1
ATOM 1497 O O . CYS A 1 191 ? 6.659 -0.319 18.056 1.00 81.00 191 CYS A O 1
ATOM 1499 N N . ASP A 1 192 ? 8.623 0.562 17.402 1.00 78.44 192 ASP A N 1
ATOM 1500 C CA . ASP A 1 192 ? 8.667 1.539 18.482 1.00 78.44 192 ASP A CA 1
ATOM 1501 C C . ASP A 1 192 ? 7.489 2.514 18.369 1.00 78.44 192 ASP A C 1
ATOM 1503 O O . ASP A 1 192 ? 6.797 2.740 19.362 1.00 78.44 192 ASP A O 1
ATOM 1507 N N . VAL A 1 193 ? 7.182 2.995 17.157 1.00 81.75 193 VAL A N 1
ATOM 1508 C CA . VAL A 1 193 ? 6.001 3.837 16.888 1.00 81.75 193 VAL A CA 1
ATOM 1509 C C . VAL A 1 193 ? 4.704 3.142 17.321 1.00 81.75 193 VAL A C 1
ATOM 1511 O O . VAL A 1 193 ? 3.906 3.745 18.044 1.00 81.75 193 VAL A O 1
ATOM 1514 N N . LEU A 1 194 ? 4.507 1.865 16.970 1.00 82.69 194 LEU A N 1
ATOM 1515 C CA . LEU A 1 194 ? 3.326 1.111 17.415 1.00 82.69 194 LEU A CA 1
ATOM 1516 C C . LEU A 1 194 ? 3.258 0.980 18.937 1.00 82.69 194 LEU A C 1
ATOM 1518 O O . LEU A 1 194 ? 2.185 1.146 19.517 1.00 82.69 194 LEU A O 1
ATOM 1522 N N . ARG A 1 195 ? 4.394 0.745 19.603 1.00 82.50 195 ARG A N 1
ATOM 1523 C CA . ARG A 1 195 ? 4.460 0.669 21.067 1.00 82.50 195 ARG A CA 1
ATOM 1524 C C . ARG A 1 195 ? 4.011 1.976 21.718 1.00 82.50 195 ARG A C 1
ATOM 1526 O O . ARG A 1 195 ? 3.269 1.941 22.699 1.00 82.50 195 ARG A O 1
ATOM 1533 N N . TYR A 1 196 ? 4.449 3.122 21.196 1.00 81.69 196 TYR A N 1
ATOM 1534 C CA . TYR A 1 196 ? 4.017 4.429 21.700 1.00 81.69 196 TYR A CA 1
ATOM 1535 C C . TYR A 1 196 ? 2.527 4.669 21.467 1.00 81.69 196 TYR A C 1
ATOM 1537 O O . TYR A 1 196 ? 1.832 5.134 22.371 1.00 81.69 196 TYR A O 1
ATOM 1545 N N . MET A 1 197 ? 2.017 4.298 20.296 1.00 83.06 197 MET A N 1
ATOM 1546 C CA . MET A 1 197 ? 0.601 4.444 19.978 1.00 83.06 197 MET A CA 1
ATOM 1547 C C . MET A 1 197 ? -0.292 3.563 20.859 1.00 83.06 197 MET A C 1
ATOM 1549 O O . MET A 1 197 ? -1.300 4.050 21.365 1.00 83.06 197 MET A O 1
ATOM 1553 N N . LEU A 1 198 ? 0.106 2.313 21.123 1.00 84.56 198 LEU A N 1
ATOM 1554 C CA . LEU A 1 198 ? -0.576 1.448 22.089 1.00 84.56 198 LEU A CA 1
ATOM 1555 C C . LEU A 1 198 ? -0.634 2.113 23.468 1.00 84.56 198 LEU A C 1
ATOM 1557 O O . LEU A 1 198 ? -1.703 2.199 24.064 1.00 84.56 198 LEU A O 1
ATOM 1561 N N . ARG A 1 199 ? 0.477 2.680 23.955 1.00 82.56 199 ARG A N 1
ATOM 1562 C CA . ARG A 1 199 ? 0.476 3.409 25.238 1.00 82.56 199 ARG A CA 1
ATOM 1563 C C . ARG A 1 199 ? -0.510 4.577 25.241 1.00 82.56 199 ARG A C 1
ATOM 1565 O O . ARG A 1 199 ? -1.260 4.726 26.202 1.00 82.56 199 ARG A O 1
ATOM 1572 N N . ALA A 1 200 ? -0.524 5.384 24.180 1.00 80.12 200 ALA A N 1
ATOM 1573 C CA . ALA A 1 200 ? -1.433 6.523 24.065 1.00 80.12 200 ALA A CA 1
ATOM 1574 C C . ALA A 1 200 ? -2.909 6.084 24.065 1.00 80.12 200 ALA A C 1
ATOM 1576 O O . ALA A 1 200 ? -3.724 6.641 24.802 1.00 80.12 200 ALA A O 1
ATOM 1577 N N . MET A 1 201 ? -3.243 5.044 23.296 1.00 82.31 201 MET A N 1
ATOM 1578 C CA . MET A 1 201 ? -4.591 4.474 23.260 1.00 82.31 201 MET A CA 1
ATOM 1579 C C . MET A 1 201 ? -5.003 3.880 24.615 1.00 82.31 201 MET A C 1
ATOM 1581 O O . MET A 1 201 ? -6.121 4.129 25.062 1.00 82.31 201 MET A O 1
ATOM 1585 N N . GLY A 1 202 ? -4.105 3.161 25.298 1.00 78.00 202 GLY A N 1
ATOM 1586 C CA . GLY A 1 202 ? -4.357 2.590 26.627 1.00 78.00 202 GLY A CA 1
ATOM 1587 C C . GLY A 1 202 ? -4.726 3.652 27.667 1.00 78.00 202 GLY A C 1
ATOM 1588 O O . GLY A 1 202 ? -5.730 3.512 28.366 1.00 78.00 202 GLY A O 1
ATOM 1589 N N . ILE A 1 203 ? -3.991 4.771 27.695 1.00 74.06 203 ILE A N 1
ATOM 1590 C CA . ILE A 1 203 ? -4.296 5.912 28.578 1.00 74.06 203 ILE A CA 1
ATOM 1591 C C . ILE A 1 203 ? -5.711 6.445 28.315 1.00 74.06 203 ILE A C 1
ATOM 1593 O O . ILE A 1 203 ? -6.467 6.684 29.257 1.00 74.06 203 ILE A O 1
ATOM 1597 N N . GLN A 1 204 ? -6.095 6.605 27.046 1.00 71.62 204 GLN A N 1
ATOM 1598 C CA . GLN A 1 204 ? -7.423 7.104 26.680 1.00 71.62 204 GLN A CA 1
ATOM 1599 C C . GLN A 1 204 ? -8.554 6.135 27.053 1.00 71.62 204 GLN A C 1
ATOM 1601 O O . GLN A 1 204 ? -9.659 6.576 27.366 1.00 71.62 204 GLN A O 1
ATOM 1606 N N . MET A 1 205 ? -8.287 4.828 27.054 1.00 73.31 205 MET A N 1
ATOM 1607 C CA . MET A 1 205 ? -9.241 3.809 27.504 1.00 73.31 205 MET A CA 1
ATOM 1608 C C . MET A 1 205 ? -9.363 3.727 29.037 1.00 73.31 205 MET A C 1
ATOM 1610 O O . MET A 1 205 ? -10.175 2.955 29.542 1.00 73.31 205 MET A O 1
ATOM 1614 N N . GLY A 1 206 ? -8.604 4.531 29.791 1.00 68.19 206 GLY A N 1
ATOM 1615 C CA . GLY A 1 206 ? -8.608 4.510 31.255 1.00 68.19 206 GLY A CA 1
ATOM 1616 C C . GLY A 1 206 ? -7.766 3.381 31.854 1.00 68.19 206 GLY A C 1
ATOM 1617 O O . GLY A 1 206 ? -7.826 3.147 33.064 1.00 68.19 206 GLY A O 1
ATOM 1618 N N . GLU A 1 207 ? -6.958 2.698 31.039 1.00 59.47 207 GLU A N 1
ATOM 1619 C CA . GLU A 1 207 ? -5.951 1.768 31.536 1.00 59.47 207 GLU A CA 1
ATOM 1620 C C . GLU A 1 207 ? -4.808 2.572 32.169 1.00 59.47 207 GLU A C 1
ATOM 1622 O O . GLU A 1 207 ? -4.301 3.544 31.600 1.00 59.47 207 GLU A O 1
ATOM 1627 N N . ARG A 1 208 ? -4.382 2.193 33.382 1.00 42.78 208 ARG A N 1
ATOM 1628 C CA . ARG A 1 208 ? -3.170 2.787 33.962 1.00 42.78 208 ARG A CA 1
ATOM 1629 C C . ARG A 1 208 ? -1.981 2.433 33.060 1.00 42.78 208 ARG A C 1
ATOM 1631 O O . ARG A 1 208 ? -1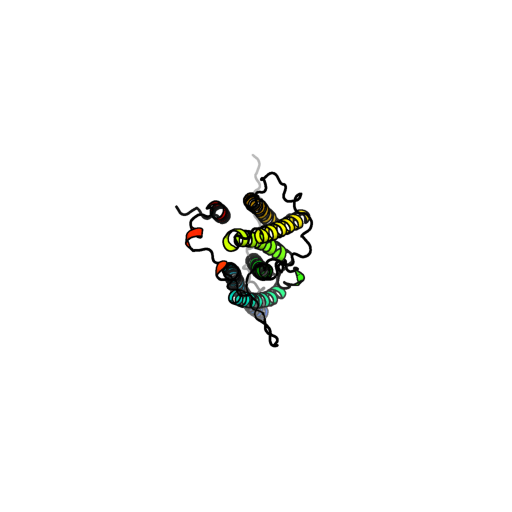.904 1.285 32.621 1.00 42.78 208 ARG A O 1
ATOM 1638 N N . PRO A 1 209 ? -1.008 3.342 32.857 1.00 46.09 209 PRO A N 1
ATOM 1639 C CA . PRO A 1 209 ? 0.198 3.101 32.055 1.00 46.09 209 PRO A CA 1
ATOM 1640 C C . PRO A 1 209 ? 1.193 2.150 32.757 1.00 46.09 209 PRO A C 1
ATOM 1642 O O . PRO A 1 209 ? 2.401 2.363 32.752 1.00 46.09 209 PRO A O 1
ATOM 1645 N N . THR A 1 210 ? 0.679 1.114 33.419 1.00 41.44 210 THR A N 1
ATOM 1646 C CA . THR A 1 210 ? 1.417 0.082 34.148 1.00 41.44 210 THR A CA 1
ATOM 1647 C C . THR A 1 210 ? 1.492 -1.238 33.388 1.00 41.44 210 THR A C 1
ATOM 1649 O O . THR A 1 210 ? 2.102 -2.174 33.890 1.00 41.44 210 THR A O 1
ATOM 1652 N N . LEU A 1 211 ? 0.882 -1.345 32.208 1.00 38.06 211 LEU A N 1
ATOM 1653 C CA . LEU A 1 211 ? 0.752 -2.615 31.506 1.00 38.06 211 LEU A CA 1
ATOM 1654 C C . LEU A 1 211 ? 1.756 -2.708 30.366 1.00 38.06 211 LEU A C 1
ATOM 1656 O O . LEU A 1 211 ? 1.742 -1.924 29.419 1.00 38.06 211 LEU A O 1
ATOM 1660 N N . ASP A 1 212 ? 2.615 -3.713 30.471 1.00 45.09 212 ASP A N 1
ATOM 1661 C CA . ASP A 1 212 ? 3.156 -4.359 29.294 1.00 45.09 212 ASP A CA 1
ATOM 1662 C C . ASP A 1 212 ? 1.949 -4.849 28.463 1.00 45.09 212 ASP A C 1
ATOM 1664 O O . ASP A 1 212 ? 1.185 -5.685 28.963 1.00 45.09 212 ASP A O 1
ATOM 1668 N N . PRO A 1 213 ? 1.688 -4.303 27.256 1.00 43.03 213 PRO A N 1
ATOM 1669 C CA . PRO A 1 213 ? 0.454 -4.560 26.500 1.00 43.03 213 PRO A CA 1
ATOM 1670 C C . PRO A 1 213 ? 0.245 -6.045 26.144 1.00 43.03 213 PRO A C 1
ATOM 1672 O O . PRO A 1 213 ? -0.826 -6.430 25.683 1.00 43.03 213 PRO A O 1
ATOM 1675 N N . PHE A 1 214 ? 1.242 -6.891 26.409 1.00 44.41 214 PHE A N 1
ATOM 1676 C CA . PHE A 1 214 ? 1.246 -8.331 26.178 1.00 44.41 214 PHE A CA 1
ATOM 1677 C C . PHE A 1 214 ? 0.611 -9.181 27.287 1.00 44.41 214 PHE A C 1
ATOM 1679 O O . PHE A 1 214 ? 0.354 -10.357 27.053 1.00 44.41 214 PHE A O 1
ATOM 1686 N N . GLN A 1 215 ? 0.349 -8.639 28.484 1.00 40.34 215 GLN A N 1
ATOM 1687 C CA . GLN A 1 215 ? -0.329 -9.401 29.550 1.00 40.34 215 GLN A CA 1
ATOM 1688 C C . GLN A 1 215 ? -1.853 -9.196 29.581 1.00 40.34 215 GLN A C 1
ATOM 1690 O O . GLN A 1 215 ? -2.556 -10.007 30.179 1.00 40.34 215 GLN A O 1
ATOM 1695 N N . ALA A 1 216 ? -2.370 -8.136 28.949 1.00 35.44 216 ALA A N 1
ATOM 1696 C CA . ALA A 1 216 ? -3.783 -7.747 29.037 1.00 35.44 216 ALA A CA 1
ATOM 1697 C C . ALA A 1 216 ? -4.644 -8.190 27.839 1.00 35.44 216 ALA A C 1
ATOM 1699 O O . ALA A 1 216 ? -5.867 -8.262 27.959 1.00 35.44 216 ALA A O 1
ATOM 1700 N N . ALA A 1 217 ? -4.036 -8.519 26.697 1.00 35.66 217 ALA A N 1
ATOM 1701 C CA . ALA A 1 217 ? -4.765 -9.032 25.544 1.00 35.66 217 ALA A CA 1
ATOM 1702 C C . ALA A 1 217 ? -5.062 -10.530 25.736 1.00 35.66 217 ALA A C 1
ATOM 1704 O O . ALA A 1 217 ? -4.299 -11.397 25.314 1.00 35.66 217 ALA A O 1
ATOM 1705 N N . GLY A 1 218 ? -6.184 -10.841 26.392 1.00 34.44 218 GLY A N 1
ATOM 1706 C CA . GLY A 1 218 ? -6.822 -12.148 26.226 1.00 34.44 218 GLY A CA 1
ATOM 1707 C C . GLY A 1 218 ? -7.129 -12.420 24.742 1.00 34.44 218 GLY A C 1
ATOM 1708 O O . GLY A 1 218 ? -7.103 -11.484 23.934 1.00 34.44 218 GLY A O 1
ATOM 1709 N N . PRO A 1 219 ? -7.409 -13.680 24.353 1.00 31.41 219 PRO A N 1
ATOM 1710 C CA . PRO A 1 219 ? -7.770 -13.993 22.973 1.00 31.41 219 PRO A CA 1
ATOM 1711 C C . PRO A 1 219 ? -8.928 -13.090 22.516 1.00 31.41 219 PRO A C 1
ATOM 1713 O O . PRO A 1 219 ? -9.791 -12.759 23.338 1.00 31.41 219 PRO A O 1
ATOM 1716 N N . PRO A 1 220 ? -8.940 -12.659 21.239 1.00 30.91 220 PRO A N 1
ATOM 1717 C CA . PRO A 1 220 ? -9.986 -11.784 20.726 1.00 30.91 220 PRO A CA 1
ATOM 1718 C C . PRO A 1 220 ? -11.357 -12.396 21.044 1.00 30.91 220 PRO A C 1
ATOM 1720 O O . PRO A 1 220 ? -11.520 -13.607 20.877 1.00 30.91 220 PRO A O 1
ATOM 1723 N N . PRO A 1 221 ? -12.333 -11.608 21.529 1.00 31.98 221 PRO A N 1
ATOM 1724 C CA . PRO A 1 221 ? -13.652 -12.140 21.833 1.00 31.98 221 PRO A CA 1
ATOM 1725 C C . PRO A 1 221 ? -14.264 -12.723 20.556 1.00 31.98 221 PRO A C 1
ATOM 1727 O O . PRO A 1 221 ? -14.495 -12.013 19.576 1.00 31.98 221 PRO A O 1
ATOM 1730 N N . GLU A 1 222 ? -14.506 -14.033 20.560 1.00 31.53 222 GLU A N 1
ATOM 1731 C CA . GLU A 1 222 ? -15.246 -14.699 19.495 1.00 31.53 222 GLU A CA 1
ATOM 1732 C C . GLU A 1 222 ? -16.688 -14.181 19.495 1.00 31.53 222 GLU A C 1
ATOM 1734 O O . GLU A 1 222 ? -17.418 -14.329 20.472 1.00 31.53 222 GLU A O 1
ATOM 1739 N N . GLY A 1 223 ? -17.096 -13.573 18.379 1.00 37.41 223 GLY A N 1
ATOM 1740 C CA . GLY A 1 223 ? -18.490 -13.216 18.128 1.00 37.41 223 GLY A CA 1
ATOM 1741 C C . GLY A 1 223 ? -18.988 -11.993 18.898 1.00 37.41 223 GLY A C 1
ATOM 1742 O O . GLY A 1 223 ? -19.844 -12.108 19.772 1.00 37.41 223 GLY A O 1
ATOM 1743 N N . ILE A 1 224 ? -18.551 -10.794 18.504 1.00 32.44 224 ILE A N 1
ATOM 1744 C CA . ILE A 1 224 ? -19.322 -9.581 18.806 1.00 32.44 224 ILE A CA 1
ATOM 1745 C C . ILE A 1 224 ? -20.484 -9.511 17.803 1.00 32.44 224 ILE A C 1
ATOM 1747 O O . ILE A 1 224 ? -20.355 -8.963 16.709 1.00 32.44 224 ILE A O 1
ATOM 1751 N N . ASP A 1 225 ? -21.626 -10.102 18.164 1.00 33.34 225 ASP A N 1
ATOM 1752 C CA . ASP A 1 225 ? -22.889 -9.883 17.455 1.00 33.34 225 ASP A CA 1
ATOM 1753 C C . ASP A 1 225 ? -23.450 -8.504 17.842 1.00 33.34 225 ASP A C 1
ATOM 1755 O O . ASP A 1 225 ? -24.058 -8.316 18.897 1.00 33.34 225 ASP A O 1
ATOM 1759 N N . LEU A 1 226 ? -23.228 -7.512 16.978 1.00 35.28 226 LEU A N 1
ATOM 1760 C CA . LEU A 1 226 ? -23.687 -6.128 17.154 1.00 35.28 226 LEU A CA 1
ATOM 1761 C C . LEU A 1 226 ? -25.214 -5.948 16.978 1.00 35.28 226 LEU A C 1
ATOM 1763 O O . LEU A 1 226 ? -25.690 -4.820 16.849 1.00 35.28 226 LEU A O 1
ATOM 1767 N N . ARG A 1 227 ? -26.014 -7.024 16.976 1.00 29.62 227 ARG A N 1
ATOM 1768 C CA . ARG A 1 227 ? -27.483 -6.952 16.836 1.00 29.62 227 ARG A CA 1
ATOM 1769 C C . ARG A 1 227 ? -28.253 -6.684 18.129 1.00 29.62 227 ARG A C 1
ATOM 1771 O O . ARG A 1 227 ? -29.463 -6.487 18.064 1.00 29.62 227 ARG A O 1
ATOM 1778 N N . LEU A 1 228 ? -27.606 -6.627 19.290 1.00 33.59 228 LEU A N 1
ATOM 1779 C CA . LEU A 1 228 ? -28.296 -6.442 20.572 1.00 33.59 228 LEU A CA 1
ATOM 1780 C C . LEU A 1 228 ? -28.104 -5.049 21.170 1.00 33.59 228 LEU A C 1
ATOM 1782 O O . LEU A 1 228 ? -27.585 -4.954 22.269 1.00 33.59 228 LEU A O 1
ATOM 1786 N N . GLN A 1 229 ? -28.560 -3.993 20.485 1.00 32.75 229 GLN A N 1
ATOM 1787 C CA . GLN A 1 229 ? -29.041 -2.745 21.115 1.00 32.75 229 GLN A CA 1
ATOM 1788 C C . GLN A 1 229 ? -30.058 -2.045 20.191 1.00 32.75 229 GLN A C 1
ATOM 1790 O O . GLN A 1 229 ? -29.789 -0.994 19.615 1.00 32.75 229 GLN A O 1
ATOM 1795 N N . GLN A 1 230 ? -31.241 -2.643 20.025 1.00 30.97 230 GLN A N 1
ATOM 1796 C CA . GLN A 1 230 ? -32.429 -1.937 19.535 1.00 30.97 230 GLN A CA 1
ATOM 1797 C C . GLN A 1 230 ? -33.522 -1.999 20.599 1.00 30.97 230 GLN A C 1
ATOM 1799 O O . GLN A 1 230 ? -34.431 -2.819 20.522 1.00 30.97 230 GLN A O 1
ATOM 1804 N N . GLU A 1 231 ? -33.451 -1.112 21.586 1.00 29.91 231 GLU A N 1
ATOM 1805 C CA . GLU A 1 231 ? -34.663 -0.686 22.281 1.00 29.91 231 GLU A CA 1
ATOM 1806 C C . GLU A 1 231 ? -35.043 0.705 21.772 1.00 29.91 231 GLU A C 1
ATOM 1808 O O . GLU A 1 231 ? -34.344 1.687 22.013 1.00 29.91 231 GLU A O 1
ATOM 1813 N N . GLY A 1 232 ? -36.162 0.764 21.041 1.00 35.44 232 GLY A N 1
ATOM 1814 C CA . GLY A 1 232 ? -36.949 1.986 20.882 1.00 35.44 232 GLY A CA 1
ATOM 1815 C C . GLY A 1 232 ? -36.953 2.672 19.514 1.00 35.44 232 GLY A C 1
ATOM 1816 O O . GLY A 1 232 ? -36.637 3.852 19.463 1.00 35.44 232 GLY A O 1
ATOM 1817 N N . VAL A 1 233 ? -37.403 2.012 18.435 1.00 26.14 233 VAL A N 1
ATOM 1818 C CA . VAL A 1 233 ? -38.013 2.679 17.254 1.00 26.14 233 VAL A CA 1
ATOM 1819 C C . VAL A 1 233 ? -39.080 1.737 16.646 1.00 26.14 233 VAL A C 1
ATOM 1821 O O . VAL A 1 233 ? -38.826 0.533 16.595 1.00 26.14 233 VAL A O 1
ATOM 1824 N N . PRO A 1 234 ? -40.284 2.204 16.240 1.00 28.36 234 PRO A N 1
ATOM 1825 C CA . PRO A 1 234 ? -41.420 1.325 15.961 1.00 28.36 234 PRO A CA 1
ATOM 1826 C C . PRO A 1 234 ? -41.303 0.557 14.639 1.00 28.36 234 PRO A C 1
ATOM 1828 O O . PRO A 1 234 ? -40.710 1.024 13.668 1.00 28.36 234 PRO A O 1
ATOM 1831 N N . ALA A 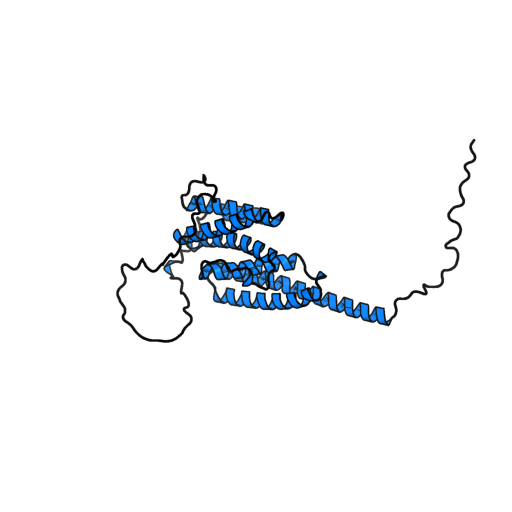1 235 ? -41.930 -0.621 14.634 1.00 31.08 235 ALA A N 1
ATOM 1832 C CA . ALA A 1 235 ? -41.985 -1.584 13.544 1.00 31.08 235 ALA A CA 1
ATOM 1833 C C . ALA A 1 235 ? -42.504 -0.997 12.219 1.00 31.08 235 ALA A C 1
ATOM 1835 O O . ALA A 1 235 ? -43.566 -0.379 12.170 1.00 31.08 235 ALA A O 1
ATOM 1836 N N . LEU A 1 236 ? -41.787 -1.295 11.133 1.00 27.30 236 LEU A N 1
ATOM 1837 C CA . LEU A 1 236 ? -42.310 -1.256 9.770 1.00 27.30 236 LEU A CA 1
ATOM 1838 C C . LEU A 1 236 ? -42.235 -2.669 9.186 1.00 27.30 236 LEU A C 1
ATOM 1840 O O . LEU A 1 236 ? -41.160 -3.252 9.045 1.00 27.30 236 LEU A O 1
ATOM 1844 N N . GLU A 1 237 ? -43.412 -3.219 8.905 1.00 26.77 237 GLU A N 1
ATOM 1845 C CA . GLU A 1 237 ? -43.616 -4.511 8.264 1.00 26.77 237 GLU A CA 1
ATOM 1846 C C . GLU A 1 237 ? -43.110 -4.532 6.812 1.00 26.77 237 GLU A C 1
ATOM 1848 O O . GLU A 1 237 ? -43.316 -3.603 6.038 1.00 26.77 237 GLU A O 1
ATOM 1853 N N . GLN A 1 238 ? -42.450 -5.651 6.500 1.00 31.78 238 GLN A N 1
ATOM 1854 C CA . GLN A 1 238 ? -42.337 -6.396 5.238 1.00 31.78 238 GLN A CA 1
ATOM 1855 C C . GLN A 1 238 ? -42.707 -5.700 3.907 1.00 31.78 238 GLN A C 1
ATOM 1857 O O . GLN A 1 238 ? -43.857 -5.349 3.678 1.00 31.78 238 GLN A O 1
ATOM 1862 N N . GLN A 1 239 ? -41.806 -5.763 2.915 1.00 27.20 239 GLN A N 1
ATOM 1863 C CA . GLN A 1 239 ? -41.843 -6.791 1.853 1.00 27.20 239 GLN A CA 1
ATOM 1864 C C . GLN A 1 239 ? -40.769 -6.578 0.760 1.00 27.20 239 GLN A C 1
ATOM 1866 O O . GLN A 1 239 ? -40.387 -5.460 0.443 1.00 27.20 239 GLN A O 1
ATOM 1871 N N . ALA A 1 240 ? -40.400 -7.710 0.143 1.00 27.30 240 ALA A N 1
ATOM 1872 C CA . ALA A 1 240 ? -39.860 -7.896 -1.212 1.00 27.30 240 ALA A CA 1
ATOM 1873 C C . ALA A 1 240 ? -38.354 -7.656 -1.486 1.00 27.30 240 ALA A C 1
ATOM 1875 O O . ALA A 1 240 ? -37.896 -6.555 -1.756 1.00 27.30 240 ALA A O 1
ATOM 1876 N N . GLY A 1 241 ? -37.610 -8.771 -1.521 1.00 29.53 241 GLY A N 1
ATOM 1877 C CA . GLY A 1 241 ? -37.077 -9.358 -2.762 1.00 29.53 241 GLY A CA 1
ATOM 1878 C C . GLY A 1 241 ? -36.133 -8.529 -3.643 1.00 29.53 241 GLY A C 1
ATOM 1879 O O . GLY A 1 241 ? -36.556 -7.599 -4.317 1.00 29.53 241 GLY A O 1
ATOM 1880 N N . GLY A 1 242 ? -34.892 -9.004 -3.786 1.00 27.08 242 GLY A N 1
ATOM 1881 C CA . GLY A 1 242 ? -34.026 -8.664 -4.920 1.00 27.08 242 GLY A CA 1
ATOM 1882 C C . GLY A 1 242 ? -32.570 -8.439 -4.528 1.00 27.08 242 GLY A C 1
ATOM 1883 O O . GLY A 1 242 ? -32.260 -7.561 -3.733 1.00 27.08 242 GLY A O 1
ATOM 1884 N N . ALA A 1 243 ? -31.674 -9.244 -5.097 1.00 39.03 243 ALA A N 1
ATOM 1885 C CA . ALA A 1 243 ? -30.229 -9.152 -4.924 1.00 39.03 243 ALA A CA 1
ATOM 1886 C C . ALA A 1 243 ? -29.700 -7.728 -5.189 1.00 39.03 243 ALA A C 1
ATOM 1888 O O . ALA A 1 243 ? -29.900 -7.175 -6.269 1.00 39.03 243 ALA A O 1
ATOM 1889 N N . GLY A 1 244 ? -28.981 -7.147 -4.228 1.00 26.30 244 GLY A N 1
ATOM 1890 C CA . GLY A 1 244 ? -28.395 -5.818 -4.368 1.00 26.30 244 GLY A CA 1
ATOM 1891 C C . GLY A 1 244 ? -27.318 -5.568 -3.321 1.00 26.30 244 GLY A C 1
ATOM 1892 O O . GLY A 1 244 ? -27.555 -5.753 -2.132 1.00 26.30 244 GLY A O 1
ATOM 1893 N N . LYS A 1 245 ? -26.128 -5.160 -3.778 1.00 32.25 245 LYS A N 1
ATOM 1894 C CA . LYS A 1 245 ? -24.993 -4.709 -2.957 1.00 32.25 245 LYS A CA 1
ATOM 1895 C C . LYS A 1 245 ? -25.486 -3.777 -1.843 1.00 32.25 245 LYS A C 1
ATOM 1897 O O . LYS A 1 245 ? -25.929 -2.664 -2.130 1.00 32.25 245 LYS A O 1
ATOM 1902 N N . GLN A 1 246 ? -25.401 -4.214 -0.590 1.00 24.91 246 GLN A N 1
ATOM 1903 C CA . GLN A 1 246 ? -25.738 -3.379 0.558 1.00 24.91 246 GLN A CA 1
ATOM 1904 C C . GLN A 1 246 ? -24.629 -2.341 0.754 1.00 24.91 246 GLN A C 1
ATOM 1906 O O . GLN A 1 246 ? -23.578 -2.617 1.318 1.00 24.91 246 GLN A O 1
ATOM 1911 N N . ARG A 1 247 ? -24.858 -1.129 0.238 1.00 25.81 247 ARG A N 1
ATOM 1912 C CA . ARG A 1 247 ? -24.101 0.061 0.637 1.00 25.81 247 ARG A CA 1
ATOM 1913 C C . ARG A 1 247 ? -24.457 0.374 2.086 1.00 25.81 247 ARG A C 1
ATOM 1915 O O . ARG A 1 247 ? -25.588 0.769 2.360 1.00 25.81 247 ARG A O 1
ATOM 1922 N N . TYR A 1 248 ? -23.495 0.222 2.988 1.00 31.09 248 TYR A N 1
ATOM 1923 C CA . TYR A 1 248 ? -23.635 0.709 4.354 1.00 31.09 248 TYR A CA 1
ATOM 1924 C C . TYR A 1 248 ? -23.542 2.240 4.338 1.00 31.09 248 TYR A C 1
ATOM 1926 O O . TYR A 1 248 ? -22.513 2.813 3.976 1.00 31.09 248 TYR A O 1
ATOM 1934 N N . VAL A 1 249 ? -24.644 2.915 4.662 1.00 26.25 249 VAL A N 1
ATOM 1935 C CA . VAL A 1 249 ? -24.679 4.371 4.833 1.00 26.25 249 VAL A CA 1
ATOM 1936 C C . VAL A 1 249 ? -24.344 4.654 6.291 1.00 26.25 249 VAL A C 1
ATOM 1938 O O . VAL A 1 249 ? -25.105 4.285 7.181 1.00 26.25 249 VAL A O 1
ATOM 1941 N N . VAL A 1 250 ? -23.196 5.286 6.540 1.00 29.20 250 VAL A N 1
ATOM 1942 C CA . VAL A 1 250 ? -22.812 5.729 7.887 1.00 29.20 250 VAL A CA 1
ATOM 1943 C C . VAL A 1 250 ? -23.815 6.804 8.347 1.00 29.20 250 VAL A C 1
ATOM 1945 O O . VAL A 1 250 ? -23.985 7.796 7.632 1.00 29.20 250 VAL A O 1
ATOM 1948 N N . PRO A 1 251 ? -24.502 6.634 9.495 1.00 25.86 251 PRO A N 1
ATOM 1949 C CA . PRO A 1 251 ? -25.471 7.603 9.998 1.00 25.86 251 PRO A CA 1
ATOM 1950 C C . PRO A 1 251 ? -24.879 9.008 10.137 1.00 25.86 251 PRO A C 1
ATOM 1952 O O . PRO A 1 251 ? -23.780 9.178 10.665 1.00 25.86 251 PRO A O 1
ATOM 1955 N N . ALA A 1 252 ? -25.638 10.034 9.741 1.00 29.39 252 ALA A N 1
ATOM 1956 C CA . ALA A 1 252 ? -25.232 11.437 9.876 1.00 29.39 252 ALA A CA 1
ATOM 1957 C C . ALA A 1 252 ? -24.915 11.846 11.334 1.00 29.39 252 ALA A C 1
ATOM 1959 O O . ALA A 1 252 ? -24.187 12.808 11.557 1.00 29.39 252 ALA A O 1
ATOM 1960 N N . SER A 1 253 ? -25.401 11.085 12.321 1.00 32.88 253 SER A N 1
ATOM 1961 C CA . SER A 1 253 ? -25.116 11.258 13.751 1.00 32.88 253 SER A CA 1
ATOM 1962 C C . SER A 1 253 ? -23.685 10.892 14.171 1.00 32.88 253 SER A C 1
ATOM 1964 O O . SER A 1 253 ? -23.289 11.237 15.280 1.00 32.88 253 SER A O 1
ATOM 1966 N N . LEU A 1 254 ? -22.903 10.224 13.311 1.00 30.12 254 LEU A N 1
ATOM 1967 C CA . LEU A 1 254 ? -21.479 9.928 13.539 1.00 30.12 254 LEU A CA 1
ATOM 1968 C C . LEU A 1 254 ? -20.540 11.038 13.034 1.00 30.12 254 LEU A C 1
ATOM 1970 O O . LEU A 1 254 ? -19.327 10.944 13.205 1.00 30.12 254 LEU A O 1
ATOM 1974 N N . TYR A 1 255 ? -21.073 12.106 12.433 1.00 29.28 255 TYR A N 1
ATOM 1975 C CA . TYR A 1 255 ? -20.297 13.314 12.166 1.00 29.28 255 TYR A CA 1
ATOM 1976 C C . TYR A 1 255 ? -20.320 14.204 13.411 1.00 29.28 255 TYR A C 1
ATOM 1978 O O . TYR A 1 255 ? -21.300 14.899 13.671 1.00 29.28 255 TYR A O 1
ATOM 1986 N N . ALA A 1 256 ? -19.232 14.200 14.185 1.00 29.77 256 ALA A N 1
ATOM 1987 C CA . ALA A 1 256 ? -19.059 15.187 15.245 1.00 29.77 256 ALA A CA 1
ATOM 1988 C C . ALA A 1 256 ? -19.034 16.615 14.643 1.00 29.77 256 ALA A C 1
ATOM 1990 O O . ALA A 1 256 ? -18.435 16.817 13.578 1.00 29.77 256 ALA A O 1
ATOM 1991 N N . PRO A 1 257 ? -19.661 17.617 15.293 1.00 28.09 257 PRO A N 1
ATOM 1992 C CA . PRO A 1 257 ? -19.652 19.000 14.826 1.00 28.09 257 PRO A CA 1
ATOM 1993 C C . PRO A 1 257 ? -18.225 19.527 14.648 1.00 28.09 257 PRO A C 1
ATOM 1995 O O . PRO A 1 257 ? -17.340 19.235 15.453 1.00 28.09 257 PRO A O 1
ATOM 1998 N N . ARG A 1 258 ? -18.021 20.371 13.626 1.00 30.61 258 ARG A N 1
ATOM 1999 C CA . ARG A 1 258 ? -16.732 21.006 13.268 1.00 30.61 258 ARG A CA 1
ATOM 2000 C C . ARG A 1 258 ? -16.007 21.694 14.441 1.00 30.61 258 ARG A C 1
ATOM 2002 O O . ARG A 1 258 ? -14.807 21.924 14.365 1.00 30.61 258 ARG A O 1
ATOM 2009 N N . GLU A 1 259 ? -16.722 22.001 15.514 1.00 33.75 259 GLU A N 1
ATOM 2010 C CA . GLU A 1 259 ? -16.248 22.727 16.692 1.00 33.75 259 GLU A CA 1
ATOM 2011 C C . GLU A 1 259 ? -15.464 21.839 17.685 1.00 33.75 259 GLU A C 1
ATOM 2013 O O . GLU A 1 259 ? -14.581 22.342 18.382 1.00 33.75 259 GLU A O 1
ATOM 2018 N N . LEU A 1 260 ? -15.688 20.513 17.690 1.00 32.19 260 LEU A N 1
ATOM 2019 C CA . LEU A 1 260 ? -14.971 19.538 18.541 1.00 32.19 260 LEU A CA 1
ATOM 2020 C C . LEU A 1 260 ? -13.532 19.245 18.068 1.00 32.19 260 LEU A C 1
ATOM 2022 O O . LEU A 1 260 ? -12.710 18.783 18.855 1.00 32.19 260 LEU A O 1
ATOM 2026 N N . PHE A 1 261 ? -13.200 19.582 16.817 1.00 30.86 261 PHE A N 1
ATOM 2027 C CA . PHE A 1 261 ? -11.855 19.426 16.241 1.00 30.86 261 PHE A CA 1
ATOM 2028 C C . PHE A 1 261 ? -10.849 20.476 16.736 1.00 30.86 261 PHE A C 1
ATOM 2030 O O . PHE A 1 261 ? -9.658 20.350 16.481 1.00 30.86 261 PHE A O 1
ATOM 2037 N N . SER A 1 262 ? -11.305 21.505 17.458 1.00 33.59 262 SER A N 1
ATOM 2038 C CA . SER A 1 262 ? -10.451 22.600 17.939 1.00 33.59 262 SER A CA 1
ATOM 2039 C C . SER A 1 262 ? -9.691 22.292 19.241 1.00 33.59 262 SER A C 1
ATOM 2041 O O . SER A 1 262 ? -8.945 23.148 19.717 1.00 33.59 262 SER A O 1
ATOM 2043 N N . ARG A 1 263 ? -9.899 21.112 19.857 1.00 36.28 263 ARG A N 1
ATOM 2044 C CA . ARG A 1 263 ? -9.417 20.808 21.224 1.00 36.28 263 ARG A CA 1
ATOM 2045 C C . ARG A 1 263 ? -8.871 19.387 21.471 1.00 36.28 263 ARG A C 1
ATOM 2047 O O . ARG A 1 263 ? -8.728 19.010 22.630 1.00 36.28 263 ARG A O 1
ATOM 2054 N N . LEU A 1 264 ? -8.536 18.602 20.444 1.00 34.28 264 LEU A N 1
ATOM 2055 C CA . LEU A 1 264 ? -7.857 17.299 20.612 1.00 34.28 264 LEU A CA 1
ATOM 2056 C C . LEU A 1 264 ? -6.331 17.422 20.406 1.00 34.28 264 LEU A C 1
ATOM 2058 O O . LEU A 1 264 ? -5.887 18.375 19.768 1.00 34.28 264 LEU A O 1
ATOM 2062 N N . PRO A 1 265 ? -5.514 16.551 21.033 1.00 42.06 265 PRO A N 1
ATOM 2063 C CA . PRO A 1 265 ? -4.218 16.941 21.572 1.00 42.06 265 PRO A CA 1
ATOM 2064 C C . PRO A 1 265 ? -3.141 17.074 20.497 1.00 42.06 265 PRO A C 1
ATOM 2066 O O . PRO A 1 265 ? -2.811 16.125 19.788 1.00 42.06 265 PRO A O 1
ATOM 2069 N N . THR A 1 266 ? -2.497 18.237 20.511 1.00 45.94 266 THR A N 1
ATOM 2070 C CA . THR A 1 266 ? -1.295 18.647 19.770 1.00 45.94 266 THR A CA 1
ATOM 2071 C C . THR A 1 266 ? -0.079 17.722 19.930 1.00 45.94 266 THR A C 1
ATOM 2073 O O . THR A 1 266 ? 0.977 18.022 19.389 1.00 45.94 266 THR A O 1
ATOM 2076 N N . GLU A 1 267 ? -0.157 16.629 20.690 1.00 37.03 267 GLU A N 1
ATOM 2077 C CA . GLU A 1 267 ? 0.967 15.714 20.939 1.00 37.03 267 GLU A CA 1
ATOM 2078 C C . GLU A 1 267 ? 1.113 14.634 19.864 1.00 37.03 267 GLU A C 1
ATOM 2080 O O . GLU A 1 267 ? 2.237 14.304 19.502 1.00 37.03 267 GLU A O 1
ATOM 2085 N N . PHE A 1 268 ? 0.010 14.138 19.290 1.00 36.69 268 PHE A N 1
ATOM 2086 C CA . PHE A 1 268 ? 0.081 13.176 18.183 1.00 36.69 268 PHE A CA 1
ATOM 2087 C C . PHE A 1 268 ? 0.602 13.838 16.900 1.00 36.69 268 PHE A C 1
ATOM 2089 O O . PHE A 1 268 ? 1.464 13.283 16.226 1.00 36.69 268 PHE A O 1
ATOM 2096 N N . GLU A 1 269 ? 0.130 15.051 16.592 1.00 38.12 269 GLU A N 1
ATOM 2097 C CA . GLU A 1 269 ? 0.613 15.831 15.446 1.00 38.12 269 GLU A CA 1
ATOM 2098 C C . GLU A 1 269 ? 2.067 16.280 15.640 1.00 38.12 269 GLU A C 1
ATOM 2100 O O . GLU A 1 269 ? 2.858 16.139 14.715 1.00 38.12 269 GLU A O 1
ATOM 2105 N N . ARG A 1 270 ? 2.469 16.692 16.856 1.00 42.66 270 ARG A N 1
ATOM 2106 C CA . ARG A 1 270 ? 3.884 16.978 17.165 1.00 42.66 270 ARG A CA 1
ATOM 2107 C C . ARG A 1 270 ? 4.772 15.745 17.037 1.00 42.66 270 ARG A C 1
ATOM 2109 O O . ARG A 1 270 ? 5.821 15.849 16.421 1.00 42.66 270 ARG A O 1
ATOM 2116 N N . ALA A 1 271 ? 4.352 14.588 17.550 1.00 38.03 271 ALA A N 1
ATOM 2117 C CA . ALA A 1 271 ? 5.118 13.349 17.415 1.00 38.03 271 ALA A CA 1
ATOM 2118 C C . ALA A 1 271 ? 5.210 12.887 15.951 1.00 38.03 271 ALA A C 1
ATOM 2120 O O . ALA A 1 271 ? 6.245 12.378 15.530 1.00 38.03 271 ALA A O 1
ATOM 2121 N N . HIS A 1 272 ? 4.153 13.097 15.161 1.00 37.69 272 HIS A N 1
ATOM 2122 C CA . HIS A 1 272 ? 4.143 12.826 13.726 1.00 37.69 272 HIS A CA 1
ATOM 2123 C C . HIS A 1 272 ? 5.042 13.801 12.938 1.00 37.69 272 HIS A C 1
ATOM 2125 O O . HIS A 1 272 ? 5.774 13.365 12.051 1.00 37.69 272 HIS A O 1
ATOM 2131 N N . ASP A 1 273 ? 5.039 15.095 13.261 1.00 42.19 273 ASP A N 1
ATOM 2132 C CA . ASP A 1 273 ? 5.863 16.109 12.586 1.00 42.19 273 ASP A CA 1
ATOM 2133 C C . ASP A 1 273 ? 7.346 16.022 12.984 1.00 42.19 273 ASP A C 1
ATOM 2135 O O . ASP A 1 273 ? 8.217 16.089 12.112 1.00 42.19 273 ASP A O 1
ATOM 2139 N N . GLU A 1 274 ? 7.638 15.743 14.257 1.00 40.72 274 GLU A N 1
ATOM 2140 C CA . GLU A 1 274 ? 8.984 15.446 14.767 1.00 40.72 274 GLU A CA 1
ATOM 2141 C C . GLU A 1 274 ? 9.541 14.159 14.126 1.00 40.72 274 GLU A C 1
ATOM 2143 O O . GLU A 1 274 ? 10.700 14.115 13.711 1.00 40.72 274 GLU A O 1
ATOM 2148 N N . PHE A 1 275 ? 8.690 13.148 13.912 1.00 37.06 275 PHE A N 1
ATOM 2149 C CA . PHE A 1 275 ? 9.018 11.925 13.168 1.00 37.06 275 PHE A CA 1
ATOM 2150 C C . PHE A 1 275 ? 9.255 12.161 11.662 1.00 37.06 275 PHE A C 1
ATOM 2152 O O . PHE A 1 275 ? 10.083 11.482 11.054 1.00 37.06 275 PHE A O 1
ATOM 2159 N N . GLN A 1 276 ? 8.576 13.138 11.050 1.00 34.25 276 GLN A N 1
ATOM 2160 C CA . GLN A 1 276 ? 8.771 13.537 9.646 1.00 34.25 276 GLN A CA 1
ATOM 2161 C C . GLN A 1 276 ? 9.891 14.581 9.455 1.00 34.25 276 GLN A C 1
ATOM 2163 O O . GLN A 1 276 ? 10.124 15.021 8.325 1.00 34.25 276 GLN A O 1
ATOM 2168 N N . GLY A 1 277 ? 10.577 14.991 10.529 1.00 35.94 277 GLY A N 1
ATOM 2169 C CA . GLY A 1 277 ? 11.623 16.018 10.494 1.00 35.94 277 GLY A CA 1
ATOM 2170 C C . GLY A 1 277 ? 11.116 17.406 10.086 1.00 35.94 277 GLY A C 1
ATOM 2171 O O . GLY A 1 277 ? 11.880 18.200 9.535 1.00 35.94 277 GLY A O 1
ATOM 2172 N N . ARG A 1 278 ? 9.826 17.693 10.290 1.00 39.06 278 ARG A N 1
ATOM 2173 C CA . ARG A 1 278 ? 9.227 19.005 10.021 1.00 39.06 278 ARG A CA 1
ATOM 2174 C C . ARG A 1 278 ? 9.196 19.782 11.327 1.00 39.06 278 ARG A C 1
ATOM 2176 O O . ARG A 1 278 ? 8.578 19.339 12.287 1.00 39.06 278 ARG A O 1
ATOM 2183 N N . GLU A 1 279 ? 9.870 20.928 11.373 1.00 35.69 279 GLU A N 1
ATOM 2184 C CA . GLU A 1 279 ? 9.753 21.796 12.544 1.00 35.69 279 GLU A CA 1
ATOM 2185 C C . GLU A 1 279 ? 8.316 22.322 12.684 1.00 35.69 279 GLU A C 1
ATOM 2187 O O . GLU A 1 279 ? 7.674 22.628 11.670 1.00 35.69 279 GLU A O 1
ATOM 2192 N N . PRO A 1 280 ? 7.802 22.437 13.923 1.00 39.34 280 PRO A N 1
ATOM 2193 C CA . PRO A 1 280 ? 6.462 22.945 14.164 1.00 39.34 280 PRO A CA 1
ATOM 2194 C C . PRO A 1 280 ? 6.361 24.390 13.664 1.00 39.34 280 PRO A C 1
ATOM 2196 O O . PRO A 1 280 ? 7.134 25.255 14.076 1.00 39.34 280 PRO A O 1
ATOM 2199 N N . GLN A 1 281 ? 5.406 24.658 12.770 1.00 44.34 281 GLN A N 1
ATOM 2200 C CA . GLN A 1 281 ? 5.089 26.031 12.382 1.00 44.34 281 GLN A CA 1
ATOM 2201 C C . GLN A 1 281 ? 4.406 26.728 13.562 1.00 44.34 281 GLN A C 1
ATOM 2203 O O . GLN A 1 281 ? 3.337 26.303 14.001 1.00 44.34 281 GLN A O 1
ATOM 2208 N N . VAL A 1 282 ? 5.083 27.753 14.086 1.00 40.66 282 VAL A N 1
ATOM 2209 C CA . VAL A 1 282 ? 4.615 28.660 15.147 1.00 40.66 282 VAL A CA 1
ATOM 2210 C C . VAL A 1 282 ? 3.484 29.547 14.640 1.00 40.66 282 VAL A C 1
ATOM 2212 O O . VAL A 1 282 ? 3.611 30.058 13.504 1.00 40.66 282 VAL A O 1
#

Sequence (282 aa):
MEEFIVPEGPGKMFTKEMAPPSARIDPRDAAWLATNLSLVEQYRETVAQRTREIRRLAKLAIASVQRCAFAEADGRIAEVEKAAMEVRCIVSAHPHLYSGTLSAAMEEYVEAVLFRHYVEEQRILPSTAIPLATSEQYMAGLMDVAGELGRFSLVRTSNPQWTAHVYGTIASVYTTYSEMDSRNEPGRRKCDVLRYMLRAMGIQMGERPTLDPFQAAGPPPEGIDLRLQQEGVPALEQQAGGAGKQRYVVPASLYAPRELFSRLPTEFERAHDEFQGREPQV

pLDDT: mean 71.91, std 25.9, range [24.91, 98.5]